Protein AF-A0A250XKF2-F1 (afdb_monomer_lite)

Radius of gyration: 32.9 Å; chains: 1; bounding box: 74×49×81 Å

Sequence (286 aa):
MIGKEEPLSEEKLCPVLGMYRAADYASAVDMADRLVRFAGPGHTSVLYTNPLNRDHIDRFGSVVKTVRVLINTPASQGAIGDFYNFHLDPSLTLGCGTWGSTSVSSNVGPMNLLNIKSVTERCENMQWFRVPPKIYFKGGCLETALMDLKGRKCALIVTDKPIFDLGYIDRVTRVLDTFNCHYQVFYQVQAEPTMACVREGVQEANRFRPDTIIATGGGSPMDAAKAIWLMHEQPETELQGLAMRFMDIRKRYWLRGDTICSAHRRDNWSKISSGRLRHDTQNCHR

Secondary structure (DSSP, 8-state):
--STT-GGGS---SS-PPP---SSHHHHHHHHHHHHHHH-TEEEEEE---TT-HHHHHHHHHHS-EEEEEESS-HHHHTTSSSS-SSSPP-SSB--TGGGT-S--SB--GGGG---------PPPPP-----S----STTHHHHHHHTTBTB-EEEEEEEHHHHHTT-HHHHHHHHHTTT-EEEEEEEE-SS--HHHHHHHHHHHHHH--SEEEEEESHHHHHHHHHHHHHHH-TT--HHHHT---S-GGG--------EEEE--TT-GGGT--------------

Foldseek 3Di:
DAAPVDPQLEDDPDPDHDDDDDPDLVRVLVVQQSSCLHHPAAFEDEDEDDPVPVVSQVVSVVRRRHLYYYYPDDTVVVQQAPPPHPPADHAPQADSDVSRVGPDSGRDDPVVVDDDDDDDDDDDDDDDDDWDPDDDDDPPCLLVVLVVCQVWAEEEEFAAPVCVVVCVVVVVVVSCVVRNHHYDYDHHFDPARDPVSLVVLLVVCLVRVGPAYEQEEALRSLVSRVSSVVCNVPVVDDVVVVPDDDPDPVPDDDDADDHAYDYDDDPHPSRTPPPGGDDDPDPPDD

InterPro domains:
  IPR001670 Alcohol dehydrogenase, iron-type/glycerol dehydrogenase GldA [PF00465] (132-236)
  IPR016161 Aldehyde/histidinol dehydrogenase [SSF53720] (8-137)
  IPR016162 Aldehyde dehydrogenase, N-terminal [G3DSA:3.40.605.10] (93-119)
  IPR016163 Aldehyde dehydrogenase, C-terminal [G3DSA:3.40.309.10] (2-79)
  IPR039697 Iron-type alcohol dehydrogenase-like [PTHR11496] (128-251)

Organism: NCBI:txid1157962

pLDDT: mean 82.01, std 19.2, range [25.41, 97.19]

Structure (mmCIF, N/CA/C/O backbone):
data_AF-A0A250XKF2-F1
#
_entry.id   AF-A0A250XKF2-F1
#
loop_
_atom_site.group_PDB
_atom_site.id
_atom_site.type_symbol
_atom_site.label_atom_id
_atom_site.label_alt_id
_atom_site.label_comp_id
_atom_site.label_asym_id
_atom_site.label_entity_id
_atom_site.label_seq_id
_atom_site.pdbx_PDB_ins_code
_atom_site.Cartn_x
_atom_site.Cartn_y
_atom_site.Cartn_z
_atom_site.occupancy
_atom_site.B_iso_or_equiv
_atom_site.auth_seq_id
_atom_site.auth_comp_id
_atom_site.auth_asym_id
_atom_site.auth_atom_id
_atom_site.pdbx_PDB_model_num
ATOM 1 N N . MET A 1 1 ? 29.792 -18.592 -27.798 1.00 71.94 1 MET A N 1
ATOM 2 C CA . MET A 1 1 ? 30.360 -18.297 -26.463 1.00 71.94 1 MET A CA 1
ATOM 3 C C . MET A 1 1 ? 30.063 -16.832 -26.139 1.00 71.94 1 MET A C 1
ATOM 5 O O . MET A 1 1 ? 29.773 -16.092 -27.068 1.00 71.94 1 MET A O 1
ATOM 9 N N . ILE A 1 2 ? 30.028 -16.426 -24.865 1.00 85.75 2 ILE A N 1
ATOM 10 C CA . ILE A 1 2 ? 29.852 -15.017 -24.444 1.00 85.75 2 ILE A CA 1
ATOM 11 C C . ILE A 1 2 ? 30.942 -14.728 -23.416 1.00 85.75 2 ILE A C 1
ATOM 13 O O . ILE A 1 2 ? 31.044 -15.479 -22.445 1.00 85.75 2 ILE A O 1
ATOM 17 N N . GLY A 1 3 ? 31.726 -13.672 -23.620 1.00 86.00 3 GLY A N 1
ATOM 18 C CA . GLY A 1 3 ? 32.813 -13.284 -22.725 1.00 86.00 3 GLY A CA 1
ATOM 19 C C . GLY A 1 3 ? 34.031 -12.759 -23.482 1.00 86.00 3 GLY A C 1
ATOM 20 O O . GLY A 1 3 ? 34.032 -12.699 -24.706 1.00 86.00 3 GLY A O 1
ATOM 21 N N . LYS A 1 4 ? 35.096 -12.437 -22.743 1.00 84.31 4 LYS A N 1
ATOM 22 C CA . LYS A 1 4 ? 36.324 -11.808 -23.275 1.00 84.31 4 LYS A CA 1
ATOM 23 C C . LYS A 1 4 ? 37.033 -12.610 -24.372 1.00 84.31 4 LYS A C 1
ATOM 25 O O . LYS A 1 4 ? 37.782 -12.049 -25.159 1.00 84.31 4 LYS A O 1
ATOM 30 N N . GLU A 1 5 ? 36.811 -13.920 -24.413 1.00 88.69 5 GLU A N 1
ATOM 31 C CA . GLU A 1 5 ? 37.370 -14.812 -25.437 1.00 88.69 5 GLU A CA 1
ATOM 32 C C . GLU A 1 5 ? 36.635 -14.709 -26.785 1.00 88.69 5 GLU A C 1
ATOM 34 O O . GLU A 1 5 ? 37.154 -15.156 -27.802 1.00 88.69 5 GLU A O 1
ATOM 39 N N . GLU A 1 6 ? 35.442 -14.107 -26.806 1.00 89.81 6 GLU A N 1
ATOM 40 C CA . GLU A 1 6 ? 34.626 -13.869 -27.996 1.00 89.81 6 GLU A CA 1
ATOM 41 C C . GLU A 1 6 ? 34.500 -12.351 -28.230 1.00 89.81 6 GLU A C 1
ATOM 43 O O . GLU A 1 6 ? 33.574 -11.725 -27.698 1.00 89.81 6 GLU A O 1
ATOM 48 N N . PRO A 1 7 ? 35.384 -11.730 -29.037 1.00 86.88 7 PRO A N 1
ATOM 49 C CA . PRO A 1 7 ? 35.375 -10.283 -29.277 1.00 86.88 7 PRO A CA 1
ATOM 50 C C . PRO A 1 7 ? 34.056 -9.765 -29.867 1.00 86.88 7 PRO A C 1
ATOM 52 O O . PRO A 1 7 ? 33.672 -8.614 -29.660 1.00 86.88 7 PRO A O 1
ATOM 55 N N . LEU A 1 8 ? 33.300 -10.618 -30.571 1.00 90.06 8 LEU A N 1
ATOM 56 C CA . LEU A 1 8 ? 31.981 -10.253 -31.089 1.00 90.06 8 LEU A CA 1
ATOM 57 C C . LEU A 1 8 ? 30.912 -10.122 -29.995 1.00 90.06 8 LEU A C 1
ATOM 59 O O . LEU A 1 8 ? 29.836 -9.602 -30.290 1.00 90.06 8 LEU A O 1
ATOM 63 N N . SER A 1 9 ? 31.203 -10.505 -28.750 1.00 90.31 9 SER A N 1
ATOM 64 C CA . SER A 1 9 ? 30.309 -10.317 -27.602 1.00 90.31 9 SER A CA 1
ATOM 65 C C . SER A 1 9 ? 30.491 -8.982 -26.869 1.00 90.31 9 SER A C 1
ATOM 67 O O . SER A 1 9 ? 29.633 -8.619 -26.068 1.00 90.31 9 SER A O 1
ATOM 69 N N . GLU A 1 10 ? 31.559 -8.233 -27.163 1.00 90.50 10 GLU A N 1
ATOM 70 C CA . GLU A 1 10 ? 31.818 -6.914 -26.571 1.00 90.50 10 GLU A CA 1
ATOM 71 C C . GLU A 1 10 ? 31.057 -5.783 -27.281 1.00 90.50 10 GLU A C 1
ATOM 73 O O . GLU A 1 10 ? 30.498 -5.951 -28.375 1.00 90.50 10 GLU A O 1
ATOM 78 N N . GLU A 1 11 ? 31.040 -4.609 -26.651 1.00 89.75 11 GLU A N 1
ATOM 79 C CA . GLU A 1 11 ? 30.542 -3.385 -27.269 1.00 89.75 11 GLU A CA 1
ATOM 80 C C . GLU A 1 11 ? 31.457 -2.963 -28.429 1.00 89.75 11 GLU A C 1
ATOM 82 O O . GLU A 1 11 ? 32.674 -2.855 -28.287 1.00 89.75 11 GLU A O 1
ATOM 87 N N . LYS A 1 12 ? 30.863 -2.742 -29.605 1.00 91.75 12 LYS A N 1
ATOM 88 C CA . LYS A 1 12 ? 31.576 -2.403 -30.840 1.00 91.75 12 LYS A CA 1
ATOM 89 C C . LYS A 1 12 ? 30.966 -1.143 -31.433 1.00 91.75 12 LYS A C 1
ATOM 91 O O . LYS A 1 12 ? 29.797 -1.140 -31.807 1.00 91.75 12 LYS A O 1
ATOM 96 N N . LEU A 1 13 ? 31.773 -0.096 -31.576 1.00 91.88 13 LEU A N 1
ATOM 97 C CA . LEU A 1 13 ? 31.364 1.185 -32.166 1.00 91.88 13 LEU A CA 1
ATOM 98 C C . LEU A 1 13 ? 31.644 1.232 -33.679 1.00 91.88 13 LEU A C 1
ATOM 100 O O . LEU A 1 13 ? 32.092 2.240 -34.220 1.00 91.88 13 LEU A O 1
ATOM 104 N N . CYS A 1 14 ? 31.427 0.111 -34.366 1.00 93.00 14 CYS A N 1
ATOM 105 C CA . CYS A 1 14 ? 31.640 -0.052 -35.802 1.00 93.00 14 CYS A CA 1
ATOM 106 C C . CYS A 1 14 ? 30.454 -0.820 -36.419 1.00 93.00 14 CYS A C 1
ATOM 108 O O . CYS A 1 14 ? 29.681 -1.434 -35.680 1.00 93.00 14 CYS A O 1
ATOM 110 N N . PRO A 1 15 ? 30.263 -0.808 -37.753 1.00 93.12 15 PRO A N 1
ATOM 111 C CA . PRO A 1 15 ? 29.105 -1.427 -38.407 1.00 93.12 15 PRO A CA 1
ATOM 112 C C . PRO A 1 15 ? 29.226 -2.964 -38.501 1.00 93.12 15 PRO A C 1
ATOM 114 O O . PRO A 1 15 ? 29.044 -3.551 -39.563 1.00 93.12 15 PRO A O 1
ATOM 117 N N . VAL A 1 16 ? 29.557 -3.625 -37.388 1.00 93.88 16 VAL A N 1
ATOM 118 C CA . VAL A 1 16 ? 29.698 -5.080 -37.260 1.00 93.88 16 VAL A CA 1
ATOM 119 C C . VAL A 1 16 ? 28.706 -5.589 -36.217 1.00 93.88 16 VAL A C 1
ATOM 121 O O . VAL A 1 16 ? 28.764 -5.207 -35.048 1.00 93.88 16 VAL A O 1
ATOM 124 N N . LEU A 1 17 ? 27.815 -6.492 -36.630 1.00 91.69 17 LEU A N 1
ATOM 125 C CA . LEU A 1 17 ? 26.795 -7.086 -35.768 1.00 91.69 17 LEU A CA 1
ATOM 126 C C . LEU A 1 17 ? 27.183 -8.513 -35.358 1.00 91.69 17 LEU A C 1
ATOM 128 O O . LEU A 1 17 ? 27.473 -9.351 -36.209 1.00 91.69 17 LEU A O 1
ATOM 132 N N . GLY A 1 18 ? 27.137 -8.805 -34.056 1.00 91.44 18 GLY A N 1
ATOM 133 C CA . GLY A 1 18 ? 27.219 -10.177 -33.553 1.00 91.44 18 GLY A CA 1
ATOM 134 C C . GLY A 1 18 ? 25.864 -10.872 -33.691 1.00 91.44 18 GLY A C 1
ATOM 135 O O . GLY A 1 18 ? 24.884 -10.421 -33.102 1.00 91.44 18 GLY A O 1
ATOM 136 N N . MET A 1 19 ? 25.796 -11.958 -34.463 1.00 93.44 19 MET A N 1
ATOM 137 C CA . MET A 1 19 ? 24.574 -12.747 -34.631 1.00 93.44 19 MET A CA 1
ATOM 138 C C . MET A 1 19 ? 24.659 -14.035 -33.815 1.00 93.44 19 MET A C 1
ATOM 140 O O . MET A 1 19 ? 25.528 -14.873 -34.050 1.00 93.44 19 MET A O 1
ATOM 144 N N . TYR A 1 20 ? 23.723 -14.211 -32.885 1.00 93.56 20 TYR A N 1
ATOM 145 C CA . TYR A 1 20 ? 23.625 -15.404 -32.052 1.00 93.56 20 TYR A CA 1
ATOM 146 C C . TYR A 1 20 ? 22.383 -16.217 -32.407 1.00 93.56 20 TYR A C 1
ATOM 148 O O . TYR A 1 20 ? 21.331 -15.665 -32.727 1.00 93.56 20 TYR A O 1
ATOM 156 N N . ARG A 1 21 ? 22.498 -17.544 -32.322 1.00 94.69 21 ARG A N 1
ATOM 157 C CA . ARG A 1 21 ? 21.390 -18.473 -32.549 1.00 94.69 21 ARG A CA 1
ATOM 158 C C . ARG A 1 21 ? 20.937 -19.078 -31.224 1.00 94.69 21 ARG A C 1
ATOM 160 O O . ARG A 1 21 ? 21.754 -19.627 -30.489 1.00 94.69 21 ARG A O 1
ATOM 167 N N . ALA A 1 22 ? 19.634 -19.032 -30.972 1.00 95.50 22 ALA A N 1
ATOM 168 C CA . ALA A 1 22 ? 18.971 -19.705 -29.860 1.00 95.50 22 ALA A CA 1
ATOM 169 C C . ALA A 1 22 ? 17.930 -20.703 -30.394 1.00 95.50 22 ALA A C 1
ATOM 171 O O . ALA A 1 22 ? 17.473 -20.572 -31.530 1.00 95.50 22 ALA A O 1
ATOM 172 N N . ALA A 1 23 ? 17.590 -21.717 -29.595 1.00 95.88 23 ALA A N 1
ATOM 173 C CA . ALA A 1 23 ? 16.607 -22.734 -29.975 1.00 95.88 23 ALA A CA 1
ATOM 174 C C . ALA A 1 23 ? 15.163 -22.213 -29.886 1.00 95.88 23 ALA A C 1
ATOM 176 O O . ALA A 1 23 ? 14.332 -22.546 -30.727 1.00 95.88 23 ALA A O 1
ATOM 177 N N . ASP A 1 24 ? 14.887 -21.381 -28.884 1.00 96.62 24 ASP A N 1
ATOM 178 C CA . ASP A 1 24 ? 13.573 -20.821 -28.596 1.00 96.62 24 ASP A CA 1
ATOM 179 C C . ASP A 1 24 ? 13.680 -19.401 -28.017 1.00 96.62 24 ASP A C 1
ATOM 181 O O . ASP A 1 24 ? 14.771 -18.865 -27.791 1.00 96.62 24 ASP A O 1
ATOM 185 N N . TYR A 1 25 ? 12.518 -18.786 -27.784 1.00 95.62 25 TYR A N 1
ATOM 186 C CA . TYR A 1 25 ? 12.420 -17.442 -27.223 1.00 95.62 25 TYR A CA 1
ATOM 187 C C . TYR A 1 25 ? 13.049 -17.344 -25.830 1.00 95.62 25 TYR A C 1
ATOM 189 O O . TYR A 1 25 ? 13.825 -16.430 -25.574 1.00 95.62 25 TYR A O 1
ATOM 197 N N . ALA A 1 26 ? 12.759 -18.296 -24.940 1.00 95.69 26 ALA A N 1
ATOM 198 C CA . ALA A 1 26 ? 13.274 -18.293 -23.573 1.00 95.69 26 ALA A CA 1
ATOM 199 C C . ALA A 1 26 ? 14.810 -18.268 -23.546 1.00 95.69 26 ALA A C 1
ATOM 201 O O . ALA A 1 26 ? 15.408 -17.403 -22.908 1.00 95.69 26 ALA A O 1
ATOM 202 N N . SER A 1 27 ? 15.434 -19.147 -24.326 1.00 95.75 27 SER A N 1
ATOM 203 C CA . SER A 1 27 ? 16.884 -19.237 -24.477 1.00 95.75 27 SER A CA 1
ATOM 204 C C . SER A 1 27 ? 17.477 -17.975 -25.104 1.00 95.75 27 SER A C 1
ATOM 206 O O . SER A 1 27 ? 18.589 -17.581 -24.755 1.00 95.75 27 SER A O 1
ATOM 208 N N . ALA A 1 28 ? 16.756 -17.325 -26.027 1.00 96.19 28 ALA A N 1
ATOM 209 C CA . ALA A 1 28 ? 17.181 -16.061 -26.625 1.00 96.19 28 ALA A CA 1
ATOM 210 C C . ALA A 1 28 ? 17.195 -14.919 -25.596 1.00 96.19 28 ALA A C 1
ATOM 212 O O . ALA A 1 28 ? 18.151 -14.145 -25.563 1.00 96.19 28 ALA A O 1
ATOM 213 N N . VAL A 1 29 ? 16.175 -14.839 -24.734 1.00 96.38 29 VAL A N 1
ATOM 214 C CA . VAL A 1 29 ? 16.099 -13.843 -23.651 1.00 96.38 29 VAL A CA 1
ATOM 215 C C . VAL A 1 29 ? 17.227 -14.052 -22.641 1.00 96.38 29 VAL A C 1
ATOM 217 O O . VAL A 1 29 ? 17.924 -13.097 -22.303 1.00 96.38 29 VAL A O 1
ATOM 220 N N . ASP A 1 30 ? 17.467 -15.294 -22.218 1.00 95.62 30 ASP A N 1
ATOM 221 C CA . ASP A 1 30 ? 18.552 -15.616 -21.282 1.00 95.62 30 ASP A CA 1
ATOM 222 C C . ASP A 1 30 ? 19.928 -15.289 -21.883 1.00 95.62 30 ASP A C 1
ATOM 224 O O . ASP A 1 30 ? 20.833 -14.801 -21.203 1.00 95.62 30 ASP A O 1
ATOM 228 N N . MET A 1 31 ? 20.094 -15.518 -23.188 1.00 94.69 31 MET A N 1
ATOM 229 C CA . MET A 1 31 ? 21.307 -15.149 -23.909 1.00 94.69 31 MET A CA 1
ATOM 230 C C . MET A 1 31 ? 21.486 -13.628 -23.994 1.00 94.69 31 MET A C 1
ATOM 232 O O . MET A 1 31 ? 22.597 -13.137 -23.788 1.00 94.69 31 MET A O 1
ATOM 236 N N . ALA A 1 32 ? 20.406 -12.883 -24.246 1.00 95.06 32 ALA A N 1
ATOM 237 C CA . ALA A 1 32 ? 20.416 -11.424 -24.270 1.00 95.06 32 ALA A CA 1
ATOM 238 C C . ALA A 1 32 ? 20.771 -10.833 -22.895 1.00 95.06 32 ALA A C 1
ATOM 240 O O . ALA A 1 32 ? 21.624 -9.950 -22.821 1.00 95.06 32 ALA A O 1
ATOM 241 N N . ASP A 1 33 ? 20.201 -11.354 -21.802 1.00 95.00 33 ASP A N 1
ATOM 242 C CA . ASP A 1 33 ? 20.548 -10.926 -20.439 1.00 95.00 33 ASP A CA 1
ATOM 243 C C . ASP A 1 33 ? 22.030 -11.185 -20.123 1.00 95.00 33 ASP A C 1
ATOM 245 O O . ASP A 1 33 ? 22.717 -10.319 -19.578 1.00 95.00 33 ASP A O 1
ATOM 249 N N . ARG A 1 34 ? 22.574 -12.338 -20.534 1.00 93.69 34 ARG A N 1
ATOM 250 C CA . ARG A 1 34 ? 24.006 -12.645 -20.372 1.00 93.69 34 ARG A CA 1
ATOM 251 C C . ARG A 1 34 ? 24.910 -11.678 -21.139 1.00 93.69 34 ARG A C 1
ATOM 253 O O . ARG A 1 34 ? 25.926 -11.262 -20.587 1.00 93.69 34 ARG A O 1
ATOM 260 N N . LEU A 1 35 ? 24.555 -11.325 -22.377 1.00 93.50 35 LEU A N 1
ATOM 261 C CA . LEU A 1 35 ? 25.297 -10.349 -23.188 1.00 93.50 35 LEU A CA 1
ATOM 262 C C . LEU A 1 35 ? 25.266 -8.954 -22.553 1.00 93.50 35 LEU A C 1
ATOM 264 O O . LEU A 1 35 ? 26.310 -8.332 -22.365 1.00 93.50 35 LEU A O 1
ATOM 268 N N . VAL A 1 36 ? 24.077 -8.493 -22.157 1.00 93.38 36 VAL A N 1
ATOM 269 C CA . VAL A 1 36 ? 23.885 -7.189 -21.508 1.00 93.38 36 VAL A CA 1
ATOM 270 C C . VAL A 1 36 ? 24.705 -7.097 -20.228 1.00 93.38 36 VAL A C 1
ATOM 272 O O . VAL A 1 36 ? 25.417 -6.121 -20.027 1.00 93.38 36 VAL A O 1
ATOM 275 N N . ARG A 1 37 ? 24.673 -8.122 -19.374 1.00 91.25 37 ARG A N 1
ATOM 276 C CA . ARG A 1 37 ? 25.436 -8.123 -18.116 1.00 91.25 37 ARG A CA 1
ATOM 277 C C . ARG A 1 37 ? 26.943 -8.117 -18.304 1.00 91.25 37 ARG A C 1
ATOM 279 O O . ARG A 1 37 ? 27.645 -7.698 -17.390 1.00 91.25 37 ARG A O 1
ATOM 286 N N . PHE A 1 38 ? 27.427 -8.618 -19.435 1.00 91.25 38 PHE A N 1
ATOM 287 C CA . PHE A 1 38 ? 28.852 -8.684 -19.708 1.00 91.25 38 PHE A CA 1
ATOM 288 C C . PHE A 1 38 ? 29.433 -7.310 -20.066 1.00 91.25 38 PHE A C 1
ATOM 290 O O . PHE A 1 38 ? 30.452 -6.937 -19.491 1.00 91.25 38 PHE A O 1
ATOM 297 N N . ALA A 1 39 ? 28.789 -6.560 -20.968 1.00 86.88 39 ALA A N 1
ATOM 298 C CA . ALA A 1 39 ? 29.380 -5.337 -21.529 1.00 86.88 39 ALA A CA 1
ATOM 299 C C . ALA A 1 39 ? 28.482 -4.087 -21.500 1.00 86.88 39 ALA A C 1
ATOM 301 O O . ALA A 1 39 ? 28.996 -2.988 -21.658 1.00 86.88 39 ALA A O 1
ATOM 302 N N . GLY A 1 40 ? 27.170 -4.207 -21.275 1.00 87.00 40 GLY A N 1
ATOM 303 C CA . GLY A 1 40 ? 26.246 -3.065 -21.343 1.00 87.00 40 GLY A CA 1
ATOM 304 C C . GLY A 1 40 ? 25.126 -3.075 -20.300 1.00 87.00 40 GLY A C 1
ATOM 305 O O . GLY A 1 40 ? 23.970 -2.836 -20.674 1.00 87.00 40 GLY A O 1
ATOM 306 N N . PRO A 1 41 ? 25.401 -3.365 -19.012 1.00 92.31 41 PRO A N 1
ATOM 307 C CA . PRO A 1 41 ? 24.352 -3.477 -18.011 1.00 92.31 41 PRO A CA 1
ATOM 308 C C . PRO A 1 41 ? 23.623 -2.142 -17.854 1.00 92.31 41 PRO A C 1
ATOM 310 O O . PRO A 1 41 ? 24.228 -1.075 -17.770 1.00 92.31 41 PRO A O 1
ATOM 313 N N . GLY A 1 42 ? 22.294 -2.197 -17.823 1.00 91.75 42 GLY A N 1
ATOM 314 C CA . GLY A 1 42 ? 21.463 -1.026 -17.588 1.00 91.75 42 GLY A CA 1
ATOM 315 C C . GLY A 1 42 ? 21.252 -0.100 -18.789 1.00 91.75 42 GLY A C 1
ATOM 316 O O . GLY A 1 42 ? 20.354 0.728 -18.724 1.00 91.75 42 GLY A O 1
ATOM 317 N N . HIS A 1 43 ? 21.964 -0.241 -19.911 1.00 92.69 43 HIS A N 1
ATOM 318 C CA . HIS A 1 43 ? 21.861 0.734 -21.005 1.00 92.69 43 HIS A CA 1
ATOM 319 C C . HIS A 1 43 ? 20.533 0.649 -21.778 1.00 92.69 43 HIS A C 1
ATOM 321 O O . HIS A 1 43 ? 19.603 1.418 -21.520 1.00 92.69 43 HIS A O 1
ATOM 327 N N . THR A 1 44 ? 20.428 -0.208 -22.795 1.00 94.50 44 THR A N 1
ATOM 328 C CA . THR A 1 44 ? 19.229 -0.331 -23.642 1.00 94.50 44 THR A CA 1
ATOM 329 C C . THR A 1 44 ? 19.191 -1.695 -24.309 1.00 94.50 44 THR A C 1
ATOM 331 O O . THR A 1 44 ? 20.220 -2.195 -24.753 1.00 94.50 44 THR A O 1
ATOM 334 N N . SER A 1 45 ? 18.005 -2.282 -24.400 1.00 95.62 45 SER A N 1
ATOM 335 C CA . SER A 1 45 ? 17.750 -3.494 -25.169 1.00 95.62 45 SER A CA 1
ATOM 336 C C . SER A 1 45 ? 16.549 -3.293 -26.090 1.00 95.62 45 SER A C 1
ATOM 338 O O . SER A 1 45 ? 15.714 -2.411 -25.875 1.00 95.62 45 SER A O 1
ATOM 340 N N . VAL A 1 46 ? 16.486 -4.092 -27.153 1.00 96.31 46 VAL A N 1
ATOM 341 C CA . VAL A 1 46 ? 15.422 -4.015 -28.155 1.00 96.31 46 VAL A CA 1
ATOM 342 C C . VAL A 1 46 ? 14.839 -5.397 -28.384 1.00 96.31 46 VAL A C 1
ATOM 344 O O . VAL A 1 46 ? 15.584 -6.363 -28.546 1.00 96.31 46 VAL A O 1
ATOM 347 N N . LEU A 1 47 ? 13.514 -5.470 -28.449 1.00 97.12 47 LEU A N 1
ATOM 348 C CA . LEU A 1 47 ? 12.781 -6.664 -28.840 1.00 97.12 47 LEU A CA 1
ATOM 349 C C . LEU A 1 47 ? 11.931 -6.366 -30.076 1.00 97.12 47 LEU A C 1
ATOM 351 O O . LEU A 1 47 ? 11.086 -5.471 -30.066 1.00 97.12 47 LEU A O 1
ATOM 355 N N . TYR A 1 48 ? 12.119 -7.162 -31.126 1.00 96.94 48 TYR A N 1
ATOM 356 C CA . TYR A 1 48 ? 11.210 -7.193 -32.267 1.00 96.94 48 TYR A CA 1
ATOM 357 C C . TYR A 1 48 ? 10.244 -8.367 -32.104 1.00 96.94 48 TYR A C 1
ATOM 359 O O . TYR A 1 48 ? 10.658 -9.524 -32.072 1.00 96.94 48 TYR A O 1
ATOM 367 N N . THR A 1 49 ? 8.958 -8.073 -31.948 1.00 96.44 49 THR A N 1
ATOM 368 C CA . THR A 1 49 ? 7.898 -9.069 -31.733 1.00 96.44 49 THR A CA 1
ATOM 369 C C . THR A 1 49 ? 6.546 -8.495 -32.144 1.00 96.44 49 THR A C 1
ATOM 371 O O . THR A 1 49 ? 6.379 -7.280 -32.228 1.00 96.44 49 THR A O 1
ATOM 374 N N . ASN A 1 50 ? 5.542 -9.341 -32.372 1.00 96.19 50 ASN A N 1
ATOM 375 C CA . ASN A 1 50 ? 4.178 -8.851 -32.556 1.00 96.19 50 ASN A CA 1
ATOM 376 C C . ASN A 1 50 ? 3.723 -8.101 -31.279 1.00 96.19 50 ASN A C 1
ATOM 378 O O . ASN A 1 50 ? 3.794 -8.690 -30.199 1.00 96.19 50 ASN A O 1
ATOM 382 N N . PRO A 1 51 ? 3.231 -6.847 -31.368 1.00 92.12 51 PRO A N 1
ATOM 383 C CA . PRO A 1 51 ? 2.765 -6.081 -30.206 1.00 92.12 51 PRO A CA 1
ATOM 384 C C . PRO A 1 51 ? 1.664 -6.755 -29.373 1.00 92.12 51 PRO A C 1
ATOM 386 O O . PRO A 1 51 ? 1.483 -6.410 -28.206 1.00 92.12 51 PRO A O 1
ATOM 389 N N . LEU A 1 52 ? 0.925 -7.708 -29.954 1.00 94.31 52 LEU A N 1
ATOM 390 C CA . LEU A 1 52 ? -0.093 -8.490 -29.246 1.00 94.31 52 LEU A CA 1
ATOM 391 C C . LEU A 1 52 ? 0.508 -9.531 -28.284 1.00 94.31 52 LEU A C 1
ATOM 393 O O . LEU A 1 52 ? -0.176 -9.959 -27.358 1.00 94.31 52 LEU A O 1
ATOM 397 N N . ASN A 1 53 ? 1.784 -9.901 -28.443 1.00 94.75 53 ASN A N 1
ATOM 398 C CA . ASN A 1 53 ? 2.470 -10.877 -27.591 1.00 94.75 53 ASN A CA 1
ATOM 399 C C . ASN A 1 53 ? 2.958 -10.232 -26.283 1.00 94.75 53 ASN A C 1
ATOM 401 O O . ASN A 1 53 ? 4.165 -10.093 -26.057 1.00 94.75 53 ASN A O 1
ATOM 405 N N . ARG A 1 54 ? 2.020 -9.830 -25.419 1.00 94.94 54 ARG A N 1
ATOM 406 C CA . ARG A 1 54 ? 2.316 -9.170 -24.136 1.00 94.94 54 ARG A CA 1
ATOM 407 C C . ARG A 1 54 ? 3.200 -10.020 -23.229 1.00 94.94 54 ARG A C 1
ATOM 409 O O . ARG A 1 54 ? 4.204 -9.510 -22.750 1.00 94.94 54 ARG A O 1
ATOM 416 N N . ASP A 1 55 ? 2.939 -11.322 -23.145 1.00 96.00 55 ASP A N 1
ATOM 417 C CA . ASP A 1 55 ? 3.736 -12.252 -22.333 1.00 96.00 55 ASP A CA 1
ATOM 418 C C . ASP A 1 55 ? 5.227 -12.235 -22.700 1.00 96.00 55 ASP A C 1
ATOM 420 O O . ASP A 1 55 ? 6.102 -12.316 -21.837 1.00 96.00 55 ASP A O 1
ATOM 424 N N . HIS A 1 56 ? 5.542 -12.099 -23.993 1.00 95.50 56 HIS A N 1
ATOM 425 C CA . HIS A 1 56 ? 6.926 -12.005 -24.446 1.00 95.50 56 HIS A CA 1
ATOM 426 C C . HIS A 1 56 ? 7.546 -10.673 -24.020 1.00 95.50 56 HIS A C 1
ATOM 428 O O . HIS A 1 56 ? 8.656 -10.669 -23.488 1.00 95.50 56 HIS A O 1
ATOM 434 N N . ILE A 1 57 ? 6.832 -9.563 -24.217 1.00 96.56 57 ILE A N 1
ATOM 435 C CA . ILE A 1 57 ? 7.290 -8.218 -23.846 1.00 96.56 57 ILE A CA 1
ATOM 436 C C . ILE A 1 57 ? 7.545 -8.134 -22.334 1.00 96.56 57 ILE A C 1
ATOM 438 O O . ILE A 1 57 ? 8.621 -7.702 -21.922 1.00 96.56 57 ILE A O 1
ATOM 442 N N . ASP A 1 58 ? 6.610 -8.623 -21.520 1.00 96.56 58 ASP A N 1
ATOM 443 C CA . ASP A 1 58 ? 6.696 -8.591 -20.057 1.00 96.56 58 ASP A CA 1
ATOM 444 C C . ASP A 1 58 ? 7.834 -9.485 -19.545 1.00 96.56 58 ASP A C 1
ATOM 446 O O . ASP A 1 58 ? 8.611 -9.096 -18.665 1.00 96.56 58 ASP A O 1
ATOM 450 N N . ARG A 1 59 ? 8.010 -10.670 -20.146 1.00 96.12 59 ARG A N 1
ATOM 451 C CA . ARG A 1 59 ? 9.153 -11.541 -19.843 1.00 96.12 59 ARG A CA 1
ATOM 452 C C . ARG A 1 59 ? 10.482 -10.884 -20.209 1.00 96.12 59 ARG A C 1
ATOM 454 O O . ARG A 1 59 ? 11.426 -10.953 -19.431 1.00 96.12 59 ARG A O 1
ATOM 461 N N . PHE A 1 60 ? 10.578 -10.249 -21.373 1.00 97.19 60 PHE A N 1
ATOM 462 C CA . PHE A 1 60 ? 11.809 -9.578 -21.789 1.00 97.19 60 PHE A CA 1
ATOM 463 C C . PHE A 1 60 ? 12.155 -8.421 -20.849 1.00 97.19 60 PHE A C 1
ATOM 465 O O . PHE A 1 60 ? 13.290 -8.330 -20.387 1.00 97.19 60 PHE A O 1
ATOM 472 N N . GLY A 1 61 ? 11.165 -7.588 -20.513 1.00 95.50 61 GLY A N 1
ATOM 473 C CA . GLY A 1 61 ? 11.345 -6.440 -19.625 1.00 95.50 61 GLY A CA 1
ATOM 474 C C . GLY A 1 61 ? 11.668 -6.806 -18.175 1.00 95.50 61 GLY A C 1
ATOM 475 O O . GLY A 1 61 ? 12.369 -6.055 -17.505 1.00 95.50 61 GLY A O 1
ATOM 476 N N . SER A 1 62 ? 11.203 -7.960 -17.690 1.00 95.69 62 SER A N 1
ATOM 477 C CA . SER A 1 62 ? 11.514 -8.436 -16.333 1.00 95.69 62 SER A CA 1
ATOM 478 C C . SER A 1 62 ? 12.869 -9.141 -16.224 1.00 95.69 62 SER A C 1
ATOM 480 O O . SER A 1 62 ? 13.508 -9.067 -15.174 1.00 95.69 62 SER A O 1
ATOM 482 N N . VAL A 1 63 ? 13.316 -9.824 -17.284 1.00 95.38 63 VAL A N 1
ATOM 483 C CA . VAL A 1 63 ? 14.554 -10.620 -17.263 1.00 95.38 63 VAL A CA 1
ATOM 484 C C . VAL A 1 63 ? 15.780 -9.794 -17.650 1.00 95.38 63 VAL A C 1
ATOM 486 O O . VAL A 1 63 ? 16.800 -9.865 -16.962 1.00 95.38 63 VAL A O 1
ATOM 489 N N . VAL A 1 64 ? 15.706 -9.020 -18.738 1.00 95.50 64 VAL A N 1
ATOM 490 C CA . VAL A 1 64 ? 16.868 -8.306 -19.281 1.00 95.50 64 VAL A CA 1
ATOM 491 C C . VAL A 1 64 ? 17.132 -7.038 -18.473 1.00 95.50 64 VAL A C 1
ATOM 493 O O . VAL A 1 64 ? 16.327 -6.109 -18.457 1.00 95.50 64 VAL A O 1
ATOM 496 N N . LYS A 1 65 ? 18.300 -6.969 -17.824 1.00 94.06 65 LYS A N 1
ATOM 497 C CA . LYS A 1 65 ? 18.683 -5.846 -16.948 1.00 94.06 65 LYS A CA 1
ATOM 498 C C . LYS A 1 65 ? 19.118 -4.595 -17.711 1.00 94.06 65 LYS A C 1
ATOM 500 O O . LYS A 1 65 ? 20.276 -4.182 -17.650 1.00 94.06 65 LYS A O 1
ATOM 505 N N . THR A 1 66 ? 18.183 -3.967 -18.409 1.00 94.94 66 THR A N 1
ATOM 506 C CA . THR A 1 66 ? 18.358 -2.665 -19.062 1.00 94.94 66 THR A CA 1
ATOM 507 C C . THR A 1 66 ? 17.313 -1.677 -18.583 1.00 94.94 66 THR A C 1
ATOM 509 O O . THR A 1 66 ? 16.171 -2.050 -18.345 1.00 94.94 66 THR A O 1
ATOM 512 N N . VAL A 1 67 ? 17.685 -0.405 -18.493 1.00 93.81 67 VAL A N 1
ATOM 513 C CA . VAL A 1 67 ? 16.778 0.671 -18.082 1.00 93.81 67 VAL A CA 1
ATOM 514 C C . VAL A 1 67 ? 15.766 1.018 -19.175 1.00 93.81 67 VAL A C 1
ATOM 516 O O . VAL A 1 67 ? 14.644 1.418 -18.882 1.00 93.81 67 VAL A O 1
ATOM 519 N N . ARG A 1 68 ? 16.151 0.847 -20.443 1.00 94.00 68 ARG A N 1
ATOM 520 C CA . ARG A 1 68 ? 15.290 1.082 -21.604 1.00 94.00 68 ARG A CA 1
ATOM 521 C C . ARG A 1 68 ? 15.093 -0.214 -22.371 1.00 94.00 68 ARG A C 1
ATOM 523 O O . ARG A 1 68 ? 16.063 -0.803 -22.844 1.00 94.00 68 ARG A O 1
ATOM 530 N N . VAL A 1 69 ? 13.837 -0.614 -22.515 1.00 95.12 69 VAL A N 1
ATOM 531 C CA . VAL A 1 69 ? 13.411 -1.744 -23.340 1.00 95.12 69 VAL A CA 1
ATOM 532 C C . VAL A 1 69 ? 12.560 -1.181 -24.465 1.00 95.12 69 VAL A C 1
ATOM 534 O O . VAL A 1 69 ? 11.492 -0.624 -24.219 1.00 95.12 69 VAL A O 1
ATOM 537 N N . LEU A 1 70 ? 13.046 -1.289 -25.696 1.00 95.75 70 LEU A N 1
ATOM 538 C CA . LEU A 1 70 ? 12.373 -0.730 -26.862 1.00 95.75 70 LEU A CA 1
ATOM 539 C C . LEU A 1 70 ? 11.727 -1.845 -27.682 1.00 95.75 70 LEU A C 1
ATOM 541 O O . LEU A 1 70 ? 12.369 -2.850 -27.988 1.00 95.75 70 LEU A O 1
ATOM 545 N N . ILE A 1 71 ? 10.461 -1.671 -28.055 1.00 96.38 71 ILE A N 1
ATOM 546 C CA . ILE A 1 71 ? 9.703 -2.681 -28.799 1.00 96.38 71 ILE A CA 1
ATOM 547 C C . ILE A 1 71 ? 9.506 -2.212 -30.235 1.00 96.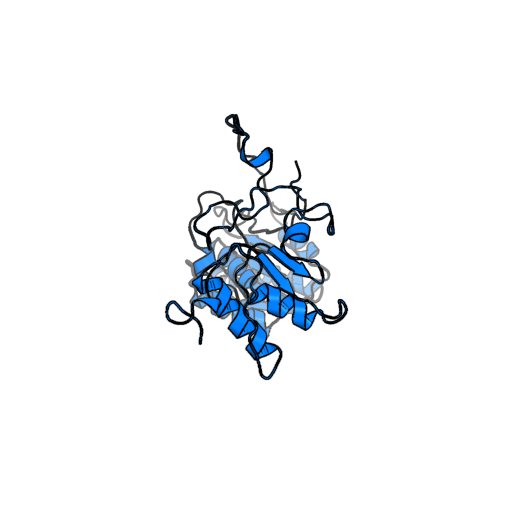38 71 ILE A C 1
ATOM 549 O O . ILE A 1 71 ? 8.912 -1.163 -30.461 1.00 96.38 71 ILE A O 1
ATOM 553 N N . ASN A 1 72 ? 9.967 -3.007 -31.202 1.00 95.94 72 ASN A N 1
ATOM 554 C CA . ASN A 1 72 ? 9.829 -2.741 -32.639 1.00 95.94 72 ASN A CA 1
ATOM 555 C C . ASN A 1 72 ? 10.386 -1.387 -33.116 1.00 95.94 72 ASN A C 1
ATOM 557 O O . ASN A 1 72 ? 9.873 -0.805 -34.070 1.00 95.94 72 ASN A O 1
ATOM 561 N N . THR A 1 73 ? 11.452 -0.892 -32.488 1.00 95.25 73 THR A N 1
ATOM 562 C CA . THR A 1 73 ? 12.132 0.342 -32.907 1.00 95.25 73 THR A CA 1
ATOM 563 C C . THR A 1 73 ? 13.640 0.132 -32.964 1.00 95.25 73 THR A C 1
ATOM 565 O O . THR A 1 73 ? 14.176 -0.585 -32.113 1.00 95.25 73 THR A O 1
ATOM 568 N N . PRO A 1 74 ? 14.363 0.787 -33.885 1.00 94.50 74 PRO A N 1
ATOM 569 C CA . PRO A 1 74 ? 15.818 0.701 -33.916 1.00 94.50 74 PRO A CA 1
ATOM 570 C C . PRO A 1 74 ? 16.427 1.287 -32.635 1.00 94.50 74 PRO A C 1
ATOM 572 O O . PRO A 1 74 ? 15.982 2.326 -32.149 1.00 94.50 74 PRO A O 1
ATOM 575 N N . ALA A 1 75 ? 17.451 0.623 -32.087 1.00 91.44 75 ALA A N 1
ATOM 576 C CA . ALA A 1 75 ? 18.033 0.975 -30.789 1.00 91.44 75 ALA A CA 1
ATOM 577 C C . ALA A 1 75 ? 18.570 2.414 -30.759 1.00 91.44 75 ALA A C 1
ATOM 579 O O . ALA A 1 75 ? 18.244 3.177 -29.855 1.00 91.44 75 ALA A O 1
ATOM 580 N N . SER A 1 76 ? 19.358 2.790 -31.771 1.00 88.06 76 SER A N 1
ATOM 581 C CA . SER A 1 76 ? 20.079 4.065 -31.811 1.00 88.06 76 SER A CA 1
ATOM 582 C C . SER A 1 76 ? 19.150 5.278 -31.845 1.00 88.06 76 SER A C 1
ATOM 584 O O . SER A 1 76 ? 19.413 6.249 -31.151 1.00 88.06 76 SER A O 1
ATOM 586 N N . GLN A 1 77 ? 18.062 5.236 -32.621 1.00 91.75 77 GLN A N 1
ATOM 587 C CA . GLN A 1 77 ? 17.105 6.345 -32.719 1.00 91.75 77 GLN A CA 1
ATOM 588 C C . GLN A 1 77 ? 15.982 6.239 -31.684 1.00 91.75 77 GLN A C 1
ATOM 590 O O . GLN A 1 77 ? 15.518 7.252 -31.171 1.00 91.75 77 GLN A O 1
ATOM 595 N N . GLY A 1 78 ? 15.536 5.022 -31.358 1.00 91.12 78 GLY A N 1
ATOM 596 C CA . GLY A 1 78 ? 14.472 4.804 -30.381 1.00 91.12 78 GLY A CA 1
ATOM 597 C C . GLY A 1 78 ? 14.888 5.173 -28.955 1.00 91.12 78 GLY A C 1
ATOM 598 O O . GLY A 1 78 ? 14.059 5.676 -28.200 1.00 91.12 78 GLY A O 1
ATOM 599 N N . ALA A 1 79 ? 16.164 4.977 -28.596 1.00 91.69 79 ALA A N 1
ATOM 600 C CA . ALA A 1 79 ? 16.679 5.290 -27.261 1.00 91.69 79 ALA A CA 1
ATOM 601 C C . ALA A 1 79 ? 16.827 6.793 -26.997 1.00 91.69 79 ALA A C 1
ATOM 603 O O . ALA A 1 79 ? 16.740 7.207 -25.842 1.00 91.69 79 ALA A O 1
ATOM 604 N N . ILE A 1 80 ? 17.025 7.593 -28.053 1.00 92.19 80 ILE A N 1
ATOM 605 C CA . ILE A 1 80 ? 17.107 9.055 -27.948 1.00 92.19 80 ILE A CA 1
ATOM 606 C C . ILE A 1 80 ? 15.795 9.609 -27.393 1.00 92.19 80 ILE A C 1
ATOM 608 O O . ILE A 1 80 ? 15.846 10.520 -26.581 1.00 92.19 80 ILE A O 1
ATOM 612 N N . GLY A 1 81 ? 14.656 9.012 -27.761 1.00 87.88 81 GLY A N 1
ATOM 613 C CA . GLY A 1 81 ? 13.321 9.506 -27.420 1.00 87.88 81 GLY A CA 1
ATOM 614 C C . GLY A 1 81 ? 12.755 10.441 -28.490 1.00 87.88 81 GLY A C 1
ATOM 615 O O . GLY A 1 81 ? 13.474 10.882 -29.384 1.00 87.88 81 GLY A O 1
ATOM 616 N N . ASP A 1 82 ? 11.445 10.671 -28.437 1.00 88.69 82 ASP A N 1
ATOM 617 C CA . ASP A 1 82 ? 10.642 11.581 -29.281 1.00 88.69 82 ASP A CA 1
ATOM 618 C C . ASP A 1 82 ? 10.606 11.308 -30.807 1.00 88.69 82 ASP A C 1
ATOM 620 O O . ASP A 1 82 ? 9.787 11.869 -31.527 1.00 88.69 82 ASP A O 1
ATOM 624 N N . PHE A 1 83 ? 11.430 10.390 -31.331 1.00 87.06 83 PHE A N 1
ATOM 625 C CA . PHE A 1 83 ? 11.403 9.995 -32.753 1.00 87.06 83 PHE A CA 1
ATOM 626 C C . PHE A 1 83 ? 10.432 8.851 -33.063 1.00 87.06 83 PHE A C 1
ATOM 628 O O . PHE A 1 83 ? 9.681 8.903 -34.033 1.00 87.06 83 PHE A O 1
ATOM 635 N N . TYR A 1 84 ? 10.489 7.784 -32.264 1.00 89.62 84 TYR A N 1
ATOM 636 C CA . TYR A 1 84 ? 9.677 6.569 -32.447 1.00 89.62 84 TYR A CA 1
ATOM 637 C C . TYR A 1 84 ? 8.749 6.294 -31.258 1.00 89.62 84 TYR A C 1
ATOM 639 O O . TYR A 1 84 ? 7.912 5.397 -31.315 1.00 89.62 84 TYR A O 1
ATOM 647 N N . ASN A 1 85 ? 8.922 7.030 -30.160 1.00 87.81 85 ASN A N 1
ATOM 648 C CA . ASN A 1 85 ? 8.116 6.923 -28.955 1.00 87.81 85 ASN A CA 1
ATOM 649 C C . ASN A 1 85 ? 8.048 8.290 -28.265 1.00 87.81 85 ASN A C 1
ATOM 651 O O . ASN A 1 85 ? 9.021 9.031 -28.290 1.00 87.81 85 ASN A O 1
ATOM 655 N N . PHE A 1 86 ? 6.919 8.582 -27.622 1.00 88.88 86 PHE A N 1
ATOM 656 C CA . PHE A 1 86 ? 6.675 9.848 -26.912 1.00 88.88 86 PHE A CA 1
ATOM 657 C C . PHE A 1 86 ? 6.782 9.704 -25.386 1.00 88.88 86 PHE A C 1
ATOM 659 O O . PHE A 1 86 ? 6.333 10.567 -24.641 1.00 88.88 86 PHE A O 1
ATOM 666 N N . HIS A 1 87 ? 7.295 8.565 -24.911 1.00 88.44 87 HIS A N 1
ATOM 667 C CA . HIS A 1 87 ? 7.405 8.276 -23.480 1.00 88.44 87 HIS A CA 1
ATOM 668 C C . HIS A 1 87 ? 8.801 8.571 -22.925 1.00 88.44 87 HIS A C 1
ATOM 670 O O . HIS A 1 87 ? 8.936 8.840 -21.735 1.00 88.44 87 HIS A O 1
ATOM 676 N N . LEU A 1 88 ? 9.836 8.504 -23.767 1.00 90.62 88 LEU A N 1
ATOM 677 C CA . LEU A 1 88 ? 11.201 8.847 -23.385 1.00 90.62 88 LEU A CA 1
ATOM 678 C C . LEU A 1 88 ? 11.494 10.306 -23.722 1.00 90.62 88 LEU A C 1
ATOM 680 O O . LEU A 1 88 ? 11.287 10.733 -24.858 1.00 90.62 88 LEU A O 1
ATOM 684 N N . ASP A 1 89 ? 12.044 11.028 -22.747 1.00 90.62 89 ASP A N 1
ATOM 685 C CA . ASP A 1 89 ? 12.534 12.387 -22.957 1.00 90.62 89 ASP A CA 1
ATOM 686 C C . ASP A 1 89 ? 13.690 12.399 -23.975 1.00 90.62 89 ASP A C 1
ATOM 688 O O . ASP A 1 89 ? 14.604 11.569 -23.865 1.00 90.62 89 ASP A O 1
ATOM 692 N N . PRO A 1 90 ? 13.701 13.338 -24.937 1.00 92.75 90 PRO A N 1
ATOM 693 C CA . PRO A 1 90 ? 14.754 13.431 -25.939 1.00 92.75 90 PRO A CA 1
ATOM 694 C C . PRO A 1 90 ? 16.112 13.759 -25.296 1.00 92.75 90 PRO A C 1
ATOM 696 O O . PRO A 1 90 ? 16.278 14.811 -24.677 1.00 92.75 90 PRO A O 1
ATOM 699 N N . SER A 1 91 ? 17.107 12.878 -25.444 1.00 91.81 91 SER A N 1
ATOM 700 C CA . SER A 1 91 ? 18.476 13.106 -24.956 1.00 91.81 91 SER A CA 1
ATOM 701 C C . SER A 1 91 ? 19.513 12.233 -25.665 1.00 91.81 91 SER A C 1
ATOM 703 O O . SER A 1 91 ? 19.220 11.130 -26.117 1.00 91.81 91 SER A O 1
ATOM 705 N N . LEU A 1 92 ? 20.758 12.712 -25.716 1.00 91.12 92 LEU A N 1
ATOM 706 C CA . LEU A 1 92 ? 21.928 11.921 -26.128 1.00 91.12 92 LEU A CA 1
ATOM 707 C C . LEU A 1 92 ? 22.723 11.385 -24.929 1.00 91.12 92 LEU A C 1
ATOM 709 O O . LEU A 1 92 ? 23.585 10.525 -25.091 1.00 91.12 92 LEU A O 1
ATOM 713 N N . THR A 1 93 ? 22.414 11.866 -23.723 1.00 91.88 93 THR A N 1
ATOM 714 C CA . THR A 1 93 ? 23.031 11.400 -22.483 1.00 91.88 93 THR A CA 1
ATOM 715 C C . THR A 1 93 ? 22.068 10.432 -21.809 1.00 91.88 93 THR A C 1
ATOM 717 O O . THR A 1 93 ? 21.107 10.825 -21.143 1.00 91.88 93 THR A O 1
ATOM 720 N N . LEU A 1 94 ? 22.311 9.142 -22.016 1.00 92.25 94 LEU A N 1
ATOM 721 C CA . LEU A 1 94 ? 21.406 8.073 -21.609 1.00 92.25 94 LEU A CA 1
ATOM 722 C C . LEU A 1 94 ? 21.866 7.472 -20.276 1.00 92.25 94 LEU A C 1
ATOM 724 O O . LEU A 1 94 ? 22.927 6.860 -20.187 1.00 92.25 94 LEU A O 1
ATOM 728 N N . GLY A 1 95 ? 21.070 7.636 -19.218 1.00 91.38 95 GLY A N 1
ATOM 729 C CA . GLY A 1 95 ? 21.392 7.080 -17.905 1.00 91.38 95 GLY A CA 1
ATOM 730 C C . GLY A 1 95 ? 21.216 5.561 -17.871 1.00 91.38 95 GLY A C 1
ATOM 731 O O . GLY A 1 95 ? 20.145 5.060 -18.214 1.00 91.38 95 GLY A O 1
ATOM 732 N N . CYS A 1 96 ? 22.252 4.822 -17.473 1.00 93.00 96 CYS A N 1
ATOM 733 C CA . CYS A 1 96 ? 22.238 3.354 -17.371 1.00 93.00 96 CYS A CA 1
ATOM 734 C C . CYS A 1 96 ? 21.738 2.819 -16.016 1.00 93.00 96 CYS A C 1
ATOM 736 O O . CYS A 1 96 ? 21.721 1.609 -15.795 1.00 93.00 96 CYS A O 1
ATOM 738 N N . GLY A 1 97 ? 21.329 3.692 -15.093 1.00 93.12 97 GLY A N 1
ATOM 739 C CA . GLY A 1 97 ? 20.933 3.309 -13.742 1.00 93.12 97 GLY A CA 1
ATOM 740 C C . GLY A 1 97 ? 22.055 2.623 -12.956 1.00 93.12 97 GLY A C 1
ATOM 741 O O . GLY A 1 97 ? 23.206 2.527 -13.391 1.00 93.12 97 GLY A O 1
ATOM 742 N N . THR A 1 98 ? 21.708 2.112 -11.775 1.00 93.31 98 THR A N 1
ATOM 743 C CA . THR A 1 98 ? 22.694 1.544 -10.839 1.00 93.31 98 THR A CA 1
ATOM 744 C C . THR A 1 98 ? 23.389 0.301 -11.390 1.00 93.31 98 THR A C 1
ATOM 746 O O . THR A 1 98 ? 24.517 0.011 -11.003 1.00 93.31 98 THR A O 1
ATOM 749 N N . TRP A 1 99 ? 22.760 -0.403 -12.336 1.00 92.12 99 TRP A N 1
ATOM 750 C CA . TRP A 1 99 ? 23.366 -1.529 -13.049 1.00 92.12 99 TRP A CA 1
ATOM 751 C C . TRP A 1 99 ? 24.539 -1.116 -13.941 1.00 92.12 99 TRP A C 1
ATOM 753 O O . TRP A 1 99 ? 25.487 -1.884 -14.061 1.00 92.12 99 TRP A O 1
ATOM 763 N N . GLY A 1 100 ? 24.497 0.085 -14.522 1.00 87.81 100 GLY A N 1
ATOM 764 C CA . GLY A 1 100 ? 25.591 0.666 -15.304 1.00 87.81 100 GLY A CA 1
ATOM 765 C C . GLY A 1 100 ? 26.470 1.625 -14.502 1.00 87.81 100 GLY A C 1
ATOM 766 O O . GLY A 1 100 ? 27.088 2.509 -15.087 1.00 87.81 100 GLY A O 1
ATOM 767 N N . SER A 1 101 ? 26.500 1.494 -13.171 1.00 89.75 101 SER A N 1
ATOM 768 C CA . SER A 1 101 ? 27.289 2.340 -12.263 1.00 89.75 101 SER A CA 1
ATOM 769 C C . SER A 1 101 ? 26.936 3.837 -12.299 1.00 89.75 101 SER A C 1
ATOM 771 O O . SER A 1 101 ? 27.779 4.678 -11.986 1.00 89.75 101 SER A O 1
ATOM 773 N N . THR A 1 102 ? 25.689 4.193 -12.632 1.00 90.12 102 THR A N 1
ATOM 774 C CA . THR A 1 102 ? 25.179 5.574 -12.543 1.00 90.12 102 THR A CA 1
ATOM 775 C C . THR A 1 102 ? 23.941 5.657 -11.642 1.00 90.12 102 THR A C 1
ATOM 777 O O . THR A 1 102 ? 23.255 4.672 -11.396 1.00 90.12 102 THR A O 1
ATOM 780 N N . SER A 1 103 ? 23.630 6.832 -11.092 1.00 91.62 103 SER A N 1
ATOM 781 C CA . SER A 1 103 ? 22.441 7.023 -10.237 1.00 91.62 103 SER A CA 1
ATOM 782 C C . SER A 1 103 ? 21.178 7.405 -11.017 1.00 91.62 103 SER A C 1
ATOM 784 O O . SER A 1 103 ? 20.104 7.512 -10.430 1.00 91.62 103 SER A O 1
ATOM 786 N N . VAL A 1 104 ? 21.294 7.607 -12.334 1.00 92.44 104 VAL A N 1
ATOM 787 C CA . VAL A 1 104 ? 20.206 8.076 -13.199 1.00 92.44 104 VAL A CA 1
ATOM 788 C C . VAL A 1 104 ? 19.756 6.945 -14.114 1.00 92.44 104 VAL A C 1
ATOM 790 O O . VAL A 1 104 ? 20.535 6.444 -14.921 1.00 92.44 104 VAL A O 1
ATOM 793 N N . SER A 1 105 ? 18.487 6.560 -13.997 1.00 92.69 105 SER A N 1
ATOM 794 C CA . SER A 1 105 ? 17.829 5.527 -14.807 1.00 92.69 105 SER A CA 1
ATOM 795 C C . SER A 1 105 ? 16.877 6.123 -15.851 1.00 92.69 105 SER A C 1
ATOM 797 O O . SER A 1 105 ? 15.892 5.500 -16.227 1.00 92.69 105 SER A O 1
ATOM 799 N N . SER A 1 106 ? 17.101 7.356 -16.279 1.00 92.00 106 SER A N 1
ATOM 800 C CA . SER A 1 106 ? 16.299 8.016 -17.308 1.00 92.00 106 SER A CA 1
ATOM 801 C C . SER A 1 106 ? 17.214 8.594 -18.378 1.00 92.00 106 SER A C 1
ATOM 803 O O . SER A 1 106 ? 18.443 8.591 -18.246 1.00 92.00 106 SER A O 1
ATOM 805 N N . ASN A 1 107 ? 16.619 9.095 -19.453 1.00 93.88 107 ASN A N 1
ATOM 806 C CA . ASN A 1 107 ? 17.320 10.023 -20.327 1.00 93.88 107 ASN A CA 1
ATOM 807 C C . ASN A 1 107 ? 17.614 11.287 -19.510 1.00 93.88 107 ASN A C 1
ATOM 809 O O . ASN A 1 107 ? 16.747 11.772 -18.781 1.00 93.88 107 ASN A O 1
ATOM 813 N N . VAL A 1 108 ? 18.867 11.748 -19.528 1.00 93.19 108 VAL A N 1
ATOM 814 C CA . VAL A 1 108 ? 19.277 12.895 -18.713 1.00 93.19 108 VAL A CA 1
ATOM 815 C C . VAL A 1 108 ? 18.665 14.144 -19.328 1.00 93.19 108 VAL A C 1
ATOM 817 O O . VAL A 1 108 ? 18.944 14.466 -20.485 1.00 93.19 108 VAL A O 1
ATOM 820 N N . GLY A 1 109 ? 17.840 14.830 -18.543 1.00 92.44 109 GLY A N 1
ATOM 821 C CA . GLY A 1 109 ? 17.155 16.055 -18.933 1.00 92.44 109 GLY A CA 1
ATOM 822 C C . GLY A 1 109 ? 17.493 17.232 -18.014 1.00 92.44 109 GLY A C 1
ATOM 823 O O . GLY A 1 109 ? 18.271 17.094 -17.064 1.00 92.44 109 GLY A O 1
ATOM 824 N N . PRO A 1 110 ? 16.877 18.403 -18.246 1.00 93.00 110 PRO A N 1
ATOM 825 C CA . PRO A 1 110 ? 17.131 19.609 -17.458 1.00 93.00 110 PRO A CA 1
ATOM 826 C C . PRO A 1 110 ? 16.901 19.418 -15.954 1.00 93.00 110 PRO A C 1
ATOM 828 O O . PRO A 1 110 ? 17.648 19.966 -15.149 1.00 93.00 110 PRO A O 1
ATOM 831 N N . MET A 1 111 ? 15.926 18.586 -15.561 1.00 91.69 111 MET A N 1
ATOM 832 C CA . MET A 1 111 ? 15.621 18.304 -14.152 1.00 91.69 111 MET A CA 1
ATOM 833 C C . MET A 1 111 ? 16.796 17.684 -13.391 1.00 91.69 111 MET A C 1
ATOM 835 O O . MET A 1 111 ? 16.940 17.930 -12.197 1.00 91.69 111 MET A O 1
ATOM 839 N N . ASN A 1 112 ? 17.667 16.928 -14.068 1.00 92.25 112 ASN A N 1
ATOM 840 C CA . ASN A 1 112 ? 18.855 16.338 -13.451 1.00 92.25 112 ASN A CA 1
ATOM 841 C C . ASN A 1 112 ? 19.963 17.368 -13.171 1.00 92.25 112 ASN A C 1
ATOM 843 O O . ASN A 1 112 ? 20.902 17.059 -12.444 1.00 92.25 112 ASN A O 1
ATOM 847 N N . LEU A 1 113 ? 19.869 18.572 -13.746 1.00 93.31 113 LEU A N 1
ATOM 848 C CA . LEU A 1 113 ? 20.858 19.646 -13.614 1.00 93.31 113 LEU A CA 1
ATOM 849 C C . LEU A 1 113 ? 20.415 20.742 -12.633 1.00 93.31 113 LEU A C 1
ATOM 851 O O . LEU A 1 113 ? 21.158 21.693 -12.388 1.00 93.31 113 LEU A O 1
ATOM 855 N N . LEU A 1 114 ? 19.205 20.634 -12.077 1.00 95.38 114 LEU A N 1
ATOM 856 C CA . LEU A 1 114 ? 18.653 21.621 -11.157 1.00 95.38 114 LEU A CA 1
ATOM 857 C C . LEU A 1 114 ? 18.927 21.243 -9.702 1.00 95.38 114 LEU A C 1
ATOM 859 O O . LEU A 1 114 ? 18.555 20.172 -9.228 1.00 95.38 114 LEU A O 1
ATOM 863 N N . ASN A 1 115 ? 19.481 22.195 -8.953 1.00 95.25 115 ASN A N 1
ATOM 864 C CA . ASN A 1 115 ? 19.546 22.115 -7.499 1.00 95.25 115 ASN A CA 1
ATOM 865 C C . ASN A 1 115 ? 18.221 22.608 -6.901 1.00 95.25 115 ASN A C 1
ATOM 867 O O . ASN A 1 115 ? 18.026 23.808 -6.692 1.00 95.25 115 ASN A O 1
ATOM 871 N N . ILE A 1 116 ? 17.296 21.685 -6.632 1.00 94.06 116 ILE A N 1
ATOM 872 C CA . ILE A 1 116 ? 16.010 22.005 -6.000 1.00 94.06 116 ILE A CA 1
ATOM 873 C C . ILE A 1 116 ? 16.223 22.175 -4.492 1.00 94.06 116 ILE A C 1
ATOM 875 O O . ILE A 1 116 ? 16.464 21.210 -3.769 1.00 94.06 116 ILE A O 1
ATOM 879 N N . LYS A 1 117 ? 16.115 23.415 -4.002 1.00 95.38 117 LYS A N 1
ATOM 880 C CA . LYS A 1 117 ? 16.152 23.727 -2.566 1.00 95.38 117 LYS A CA 1
ATOM 881 C C . LYS A 1 117 ? 14.744 23.692 -1.970 1.00 95.38 117 LYS A C 1
ATOM 883 O O . LYS A 1 117 ? 13.839 24.334 -2.494 1.00 95.38 117 LYS A O 1
ATOM 888 N N . SER A 1 118 ? 14.576 22.988 -0.853 1.00 94.44 118 SER A N 1
ATOM 889 C CA . SER A 1 118 ? 13.342 23.021 -0.058 1.00 94.44 118 SER A CA 1
ATOM 890 C C . SER A 1 118 ? 13.580 23.841 1.207 1.00 94.44 118 SER A C 1
ATOM 892 O O . SER A 1 118 ? 14.504 23.547 1.962 1.00 94.44 118 SER A O 1
ATOM 894 N N . VAL A 1 119 ? 12.769 24.876 1.429 1.00 93.12 119 VAL A N 1
ATOM 895 C CA . VAL A 1 119 ? 12.763 25.661 2.672 1.00 93.12 119 VAL A CA 1
ATOM 896 C C . VAL A 1 119 ? 11.535 25.235 3.464 1.00 93.12 119 VAL A C 1
ATOM 898 O O . VAL A 1 119 ? 10.417 25.367 2.975 1.00 93.12 119 VAL A O 1
ATOM 901 N N . THR A 1 120 ? 11.743 24.690 4.660 1.00 91.75 120 THR A N 1
ATOM 902 C CA . THR A 1 120 ? 10.668 24.176 5.519 1.00 91.75 120 THR A CA 1
ATOM 903 C C . THR A 1 120 ? 10.688 24.878 6.867 1.00 91.75 120 THR A C 1
ATOM 905 O O . THR A 1 120 ? 11.751 24.998 7.477 1.00 91.75 120 THR A O 1
ATOM 908 N N . GLU A 1 121 ? 9.524 25.292 7.357 1.00 93.19 121 GLU A N 1
ATOM 909 C CA . GLU A 1 121 ? 9.355 25.872 8.691 1.00 93.19 121 GLU A CA 1
ATOM 910 C C . GLU A 1 121 ? 8.755 24.867 9.686 1.00 93.19 121 GLU A C 1
ATOM 912 O O . GLU A 1 121 ? 8.245 23.808 9.313 1.00 93.19 121 GLU A O 1
ATOM 917 N N . ARG A 1 122 ? 8.842 25.182 10.985 1.00 91.00 122 ARG A N 1
ATOM 918 C CA . ARG A 1 122 ? 8.249 24.352 12.039 1.00 91.00 122 ARG A CA 1
ATOM 919 C C . ARG A 1 122 ? 6.725 24.455 11.972 1.00 91.00 122 ARG A C 1
ATOM 921 O O . ARG A 1 122 ? 6.157 25.426 12.462 1.00 91.00 122 ARG A O 1
ATOM 928 N N . CYS A 1 123 ? 6.074 23.409 11.481 1.00 84.81 123 CYS A N 1
ATOM 929 C CA . CYS A 1 123 ? 4.626 23.257 11.591 1.00 84.81 123 CYS A CA 1
ATOM 930 C C . CYS A 1 123 ? 4.249 22.528 12.885 1.00 84.81 123 CYS A C 1
ATOM 932 O O . CYS A 1 123 ? 4.917 21.579 13.307 1.00 84.81 123 CYS A O 1
ATOM 934 N N . GLU A 1 124 ? 3.154 22.946 13.513 1.00 86.31 124 GLU A N 1
ATOM 935 C CA . GLU A 1 124 ? 2.605 22.228 14.658 1.00 86.31 124 GLU A CA 1
ATOM 936 C C . GLU A 1 124 ? 1.799 21.022 14.189 1.00 86.31 124 GLU A C 1
ATOM 938 O O . GLU A 1 124 ? 1.000 21.090 13.255 1.00 86.31 124 GLU A O 1
ATOM 943 N N . ASN A 1 125 ? 2.024 19.882 14.839 1.00 81.94 125 ASN A N 1
ATOM 944 C CA . ASN A 1 125 ? 1.279 18.677 14.520 1.00 81.94 125 ASN A CA 1
ATOM 945 C C . ASN A 1 125 ? -0.187 18.843 14.924 1.00 81.94 125 ASN A C 1
ATOM 947 O O . ASN A 1 125 ? -0.483 19.127 16.085 1.00 81.94 125 ASN A O 1
ATOM 951 N N . MET A 1 126 ? -1.090 18.568 13.978 1.00 80.62 126 MET A N 1
ATOM 952 C CA . MET A 1 126 ? -2.528 18.483 14.232 1.00 80.62 126 MET A CA 1
ATOM 953 C C . MET A 1 126 ? -2.815 17.555 15.418 1.00 80.62 126 MET A C 1
ATOM 955 O O . MET A 1 126 ? -2.465 16.370 15.388 1.00 80.62 126 MET A O 1
ATOM 959 N N . GLN A 1 127 ? -3.478 18.107 16.431 1.00 84.56 127 GLN A N 1
ATOM 960 C CA . GLN A 1 127 ? -3.994 17.371 17.581 1.00 84.56 127 GLN A CA 1
ATOM 961 C C . GLN A 1 127 ? -5.418 16.888 17.304 1.00 84.56 127 GLN A C 1
ATOM 963 O O . GLN A 1 127 ? -6.116 17.426 16.444 1.00 84.56 127 GLN A O 1
ATOM 968 N N . TRP A 1 128 ? -5.870 15.876 18.043 1.00 79.31 128 TRP A N 1
ATOM 969 C CA . TRP A 1 128 ? -7.238 15.379 17.931 1.00 79.31 128 TRP A CA 1
ATOM 970 C C . TRP A 1 128 ? -7.893 15.164 19.291 1.00 79.31 128 TRP A C 1
ATOM 972 O O . TRP A 1 128 ? -7.244 14.845 20.284 1.00 79.31 128 TRP A O 1
ATOM 982 N N . PHE A 1 129 ? -9.215 15.285 19.308 1.00 85.62 129 PHE A N 1
ATOM 983 C CA . PHE A 1 129 ? -10.048 14.819 20.403 1.00 85.62 129 PHE A CA 1
ATOM 984 C C . PHE A 1 129 ? -10.967 13.732 19.850 1.00 85.62 129 PHE A C 1
ATOM 986 O O . PHE A 1 129 ? -11.911 14.013 19.114 1.00 85.62 129 PHE A O 1
ATOM 993 N N . ARG A 1 130 ? -10.630 12.469 20.127 1.00 79.25 130 ARG A N 1
ATOM 994 C CA . ARG A 1 130 ? -11.412 11.306 19.694 1.00 79.25 130 ARG A CA 1
ATOM 995 C C . ARG A 1 130 ? -12.042 10.646 20.906 1.00 79.25 130 ARG A C 1
ATOM 997 O O . ARG A 1 130 ? -11.339 10.255 21.832 1.00 79.25 130 ARG A O 1
ATOM 1004 N N . VAL A 1 131 ? -13.361 10.512 20.859 1.00 86.75 131 VAL A N 1
ATOM 1005 C CA . VAL A 1 131 ? -14.171 9.860 21.887 1.00 86.75 131 VAL A CA 1
ATOM 1006 C C . VAL A 1 131 ? -15.176 8.908 21.234 1.00 86.75 131 VAL A C 1
ATOM 1008 O O . VAL A 1 131 ? -15.497 9.074 20.050 1.00 86.75 131 VAL A O 1
ATOM 1011 N N . PRO A 1 132 ? -15.681 7.897 21.964 1.00 83.81 132 PRO A N 1
ATOM 1012 C CA . PRO A 1 132 ? -16.809 7.099 21.501 1.00 83.81 132 PRO A CA 1
ATOM 1013 C C . PRO A 1 132 ? -18.005 7.993 21.115 1.00 83.81 132 PRO A C 1
ATOM 1015 O O . PRO A 1 132 ? -18.245 9.001 21.777 1.00 83.81 132 PRO A O 1
ATOM 1018 N N . PRO A 1 133 ? -18.775 7.643 20.068 1.00 81.50 133 PRO A N 1
ATOM 1019 C CA . PRO A 1 133 ? -19.851 8.495 19.547 1.00 81.50 133 PRO A CA 1
ATOM 1020 C C . PRO A 1 133 ? -21.024 8.661 20.521 1.00 81.50 133 PRO A C 1
ATOM 1022 O O . PRO A 1 133 ? -21.767 9.632 20.427 1.00 81.50 133 PRO A O 1
ATOM 1025 N N . LYS A 1 134 ? -21.214 7.699 21.427 1.00 86.69 134 LYS A N 1
ATOM 1026 C CA . LYS A 1 134 ? -22.280 7.694 22.422 1.00 86.69 134 LYS A CA 1
ATOM 1027 C C . LYS A 1 134 ? -21.678 7.351 23.775 1.00 86.69 134 LYS A C 1
ATOM 1029 O O . LYS A 1 134 ? -21.022 6.321 23.915 1.00 86.69 134 LYS A O 1
ATOM 1034 N N . ILE A 1 135 ? -21.884 8.230 24.750 1.00 90.75 135 ILE A N 1
ATOM 1035 C CA . ILE A 1 135 ? -21.418 8.064 26.126 1.00 90.75 135 ILE A CA 1
ATOM 1036 C C . ILE A 1 135 ? -22.603 8.359 27.039 1.00 90.75 135 ILE A C 1
ATOM 1038 O O . ILE A 1 135 ? -23.094 9.484 27.087 1.00 90.75 135 ILE A O 1
ATOM 1042 N N . TYR A 1 136 ? -23.048 7.339 27.765 1.00 87.81 136 TYR A N 1
ATOM 1043 C CA . TYR A 1 136 ? -24.139 7.437 28.728 1.00 87.81 136 TYR A CA 1
ATOM 1044 C C . TYR A 1 136 ? -23.565 7.517 30.148 1.00 87.81 136 TYR A C 1
ATOM 1046 O O . TYR A 1 136 ? -22.621 6.802 30.486 1.00 87.81 136 TYR A O 1
ATOM 1054 N N . PHE A 1 137 ? -24.111 8.399 30.985 1.00 91.94 137 PHE A N 1
ATOM 1055 C CA . PHE A 1 137 ? -23.690 8.587 32.377 1.00 91.94 137 PHE A CA 1
ATOM 1056 C C . PHE A 1 137 ? -24.896 8.927 33.268 1.00 91.94 137 PHE A C 1
ATOM 1058 O O . PHE A 1 137 ? -25.978 9.193 32.754 1.00 91.94 137 PHE A O 1
ATOM 1065 N N . LYS A 1 138 ? -24.689 8.951 34.597 1.00 90.75 138 LYS A N 1
ATOM 1066 C CA . LYS A 1 138 ? -25.708 9.017 35.679 1.00 90.75 138 LYS A CA 1
ATOM 1067 C C . LYS A 1 138 ? -26.361 7.667 36.014 1.00 90.75 138 LYS A C 1
ATOM 1069 O O . LYS A 1 138 ? -26.214 6.679 35.301 1.00 90.75 138 LYS A O 1
ATOM 1074 N N . GLY A 1 139 ? -27.014 7.612 37.177 1.00 87.06 139 GLY A N 1
ATOM 1075 C CA . GLY A 1 139 ? -27.715 6.415 37.645 1.00 87.06 139 GLY A CA 1
ATOM 1076 C C . GLY A 1 139 ? -28.862 6.039 36.706 1.00 87.06 139 GLY A C 1
ATOM 1077 O O . GLY A 1 139 ? -29.529 6.918 36.173 1.00 87.06 139 GLY A O 1
ATOM 1078 N N . GLY A 1 140 ? -29.061 4.738 36.485 1.00 85.50 140 GLY A N 1
ATOM 1079 C CA . GLY A 1 140 ? -30.134 4.219 35.626 1.00 85.50 140 GLY A CA 1
ATOM 1080 C C . GLY A 1 140 ? -29.835 4.209 34.122 1.00 85.50 140 GLY A C 1
ATOM 1081 O O . GLY A 1 140 ? -30.608 3.641 33.364 1.00 85.50 140 GLY A O 1
ATOM 1082 N N . CYS A 1 141 ? -28.696 4.745 33.669 1.00 89.06 141 CYS A N 1
ATOM 1083 C CA . CYS A 1 141 ? -28.404 4.838 32.234 1.00 89.06 141 CYS A CA 1
ATOM 1084 C C . CYS A 1 141 ? -28.176 3.491 31.517 1.00 89.06 141 CYS A C 1
ATOM 1086 O O . CYS A 1 141 ? -28.203 3.461 30.291 1.00 89.06 141 CYS A O 1
ATOM 1088 N N . LEU A 1 142 ? -27.956 2.391 32.251 1.00 87.81 142 LEU A N 1
ATOM 1089 C CA . LEU A 1 142 ? -27.650 1.074 31.677 1.00 87.81 142 LEU A CA 1
ATOM 1090 C C . LEU A 1 142 ? -28.765 0.571 30.753 1.00 87.81 142 LEU A C 1
ATOM 1092 O O . LEU A 1 142 ? -28.484 0.123 29.648 1.00 87.81 142 LEU A O 1
ATOM 1096 N N . GLU A 1 143 ? -30.017 0.664 31.198 1.00 86.88 143 GLU A N 1
ATOM 1097 C CA . GLU A 1 143 ? -31.170 0.161 30.446 1.00 86.88 143 GLU A CA 1
ATOM 1098 C C . GLU A 1 143 ? -31.340 0.950 29.145 1.00 86.88 143 GLU A C 1
ATOM 1100 O O . GLU A 1 143 ? -31.382 0.367 28.066 1.00 86.88 143 GLU A O 1
ATOM 1105 N N . THR A 1 144 ? -31.311 2.284 29.232 1.00 87.81 144 THR A N 1
ATOM 1106 C CA . THR A 1 144 ? -31.361 3.176 28.064 1.00 87.81 144 THR A CA 1
ATOM 1107 C C . THR A 1 144 ? -30.195 2.942 27.105 1.00 87.81 144 THR A C 1
ATOM 1109 O O . THR A 1 144 ? -30.392 2.942 25.895 1.00 87.81 144 THR A O 1
ATOM 1112 N N . ALA A 1 145 ? -28.984 2.721 27.622 1.00 89.12 145 ALA A N 1
ATOM 1113 C CA . ALA A 1 145 ? -27.805 2.482 26.795 1.00 89.12 145 ALA A CA 1
ATOM 1114 C C . ALA A 1 145 ? -27.861 1.126 26.075 1.00 89.12 145 ALA A C 1
ATOM 1116 O O . ALA A 1 145 ? -27.449 1.031 24.924 1.00 89.12 145 ALA A O 1
ATOM 1117 N N . LEU A 1 146 ? -28.376 0.076 26.720 1.00 87.88 146 LEU A N 1
ATOM 1118 C CA . LEU A 1 146 ? -28.510 -1.246 26.100 1.00 87.88 146 LEU A CA 1
ATOM 1119 C C . LEU A 1 146 ? -29.640 -1.299 25.063 1.00 87.88 146 LEU A C 1
ATOM 1121 O O . LEU A 1 146 ? -29.552 -2.089 24.127 1.00 87.88 146 LEU A O 1
ATOM 1125 N N . MET A 1 147 ? -30.654 -0.431 25.160 1.00 86.31 147 MET A N 1
ATOM 1126 C CA . MET A 1 147 ? -31.691 -0.312 24.124 1.00 86.31 147 MET A CA 1
ATOM 1127 C C . MET A 1 147 ? -31.137 0.115 22.757 1.00 86.31 147 MET A C 1
ATOM 1129 O O . MET A 1 147 ? -31.732 -0.220 21.735 1.00 86.31 147 MET A O 1
ATOM 1133 N N . ASP A 1 148 ? -29.983 0.783 22.700 1.00 86.50 148 ASP A N 1
ATOM 1134 C CA . ASP A 1 148 ? -29.310 1.090 21.431 1.00 86.50 148 ASP A CA 1
ATOM 1135 C C . ASP A 1 148 ? -28.816 -0.159 20.685 1.00 86.50 148 ASP A C 1
ATOM 1137 O O . ASP A 1 148 ? -28.518 -0.087 19.492 1.00 86.50 148 ASP A O 1
ATOM 1141 N N . LEU A 1 149 ? -28.724 -1.303 21.370 1.00 83.38 149 LEU A N 1
ATOM 1142 C CA . LEU A 1 149 ? -28.374 -2.593 20.773 1.00 83.38 149 LEU A CA 1
ATOM 1143 C C . LEU A 1 149 ? -29.577 -3.288 20.131 1.00 83.38 149 LEU A C 1
ATOM 1145 O O . LEU A 1 149 ? -29.435 -4.391 19.604 1.00 83.38 149 LEU A O 1
ATOM 1149 N N . LYS A 1 150 ? -30.764 -2.672 20.153 1.00 81.25 150 LYS A N 1
ATOM 1150 C CA . LYS A 1 150 ? -31.965 -3.234 19.535 1.00 81.25 150 LYS A CA 1
ATOM 1151 C C . LYS A 1 150 ? -31.709 -3.517 18.050 1.00 81.25 150 LYS A C 1
ATOM 1153 O O . LYS A 1 150 ? -31.368 -2.621 17.283 1.00 81.25 150 LYS A O 1
ATOM 1158 N N . GLY A 1 151 ? -31.877 -4.778 17.655 1.00 81.62 151 GLY A N 1
ATOM 1159 C CA . GLY A 1 151 ? -31.561 -5.281 16.311 1.00 81.62 151 GLY A CA 1
ATOM 1160 C C . GLY A 1 151 ? -30.321 -6.180 16.255 1.00 81.62 151 GLY A C 1
ATOM 1161 O O . GLY A 1 151 ? -30.145 -6.892 15.267 1.00 81.62 151 GLY A O 1
ATOM 1162 N N . ARG A 1 152 ? -29.503 -6.196 17.315 1.00 85.19 152 ARG A N 1
ATOM 1163 C CA . ARG A 1 152 ? -28.456 -7.202 17.533 1.00 85.19 152 ARG A CA 1
ATOM 1164 C C . ARG A 1 152 ? -29.067 -8.501 18.053 1.00 85.19 152 ARG A C 1
ATOM 1166 O O . ARG A 1 152 ? -30.039 -8.467 18.806 1.00 85.19 152 ARG A O 1
ATOM 1173 N N . LYS A 1 153 ? -28.518 -9.631 17.614 1.00 86.88 153 LYS A N 1
ATOM 1174 C CA . LYS A 1 153 ? -29.047 -10.979 17.856 1.00 86.88 153 LYS A CA 1
ATOM 1175 C C . LYS A 1 153 ? -28.225 -11.780 18.860 1.00 86.88 153 LYS A C 1
ATOM 1177 O O . LYS A 1 153 ? -28.815 -12.624 19.529 1.00 86.88 153 LYS A O 1
ATOM 1182 N N . CYS A 1 154 ? -26.910 -11.549 18.944 1.00 89.81 154 CYS A N 1
ATOM 1183 C CA . CYS A 1 154 ? -25.992 -12.391 19.712 1.00 89.81 154 CYS A CA 1
ATOM 1184 C C . CYS A 1 154 ? -24.922 -11.558 20.440 1.00 89.81 154 CYS A C 1
ATOM 1186 O O . CYS A 1 154 ? -23.946 -11.121 19.833 1.00 89.81 154 CYS A O 1
ATOM 1188 N N . ALA A 1 155 ? -25.036 -11.398 21.757 1.00 89.31 155 ALA A N 1
ATOM 1189 C CA . ALA A 1 155 ? -24.092 -10.623 22.559 1.00 89.31 155 ALA A CA 1
ATOM 1190 C C . ALA A 1 155 ? -23.127 -11.500 23.378 1.00 89.31 155 ALA A C 1
ATOM 1192 O O . ALA A 1 155 ? -23.550 -12.334 24.176 1.00 89.31 155 ALA A O 1
ATOM 1193 N N . LEU A 1 156 ? -21.819 -11.269 23.260 1.00 92.75 156 LEU A N 1
ATOM 1194 C CA . LEU A 1 156 ? -20.830 -11.848 24.176 1.00 92.75 156 LEU A CA 1
ATOM 1195 C C . LEU A 1 156 ? -20.541 -10.859 25.310 1.00 92.75 156 LEU A C 1
ATOM 1197 O O . LEU A 1 156 ? -20.016 -9.770 25.080 1.00 92.75 156 LEU A O 1
ATOM 1201 N N . ILE A 1 157 ? -20.868 -11.240 26.540 1.00 93.19 157 ILE A N 1
ATOM 1202 C CA . ILE A 1 157 ? -20.618 -10.446 27.742 1.00 93.19 157 ILE A CA 1
ATOM 1203 C C . ILE A 1 157 ? -19.275 -10.868 28.338 1.00 93.19 157 ILE A C 1
ATOM 1205 O O . ILE A 1 157 ? -19.103 -12.020 28.723 1.00 93.19 157 ILE A O 1
ATOM 1209 N N . VAL A 1 158 ? -18.332 -9.935 28.456 1.00 93.25 158 VAL A N 1
ATOM 1210 C CA . VAL A 1 158 ? -16.999 -10.170 29.033 1.00 93.25 158 VAL A CA 1
ATOM 1211 C C . VAL A 1 158 ? -16.917 -9.502 30.402 1.00 93.25 158 VAL A C 1
ATOM 1213 O O . VAL A 1 158 ? -17.122 -8.291 30.526 1.00 93.25 158 VAL A O 1
ATOM 1216 N N . THR A 1 159 ? -16.631 -10.277 31.445 1.00 93.81 159 THR A N 1
ATOM 1217 C CA . THR A 1 159 ? -16.592 -9.804 32.835 1.00 93.81 159 THR A CA 1
ATOM 1218 C C . THR A 1 159 ? -15.572 -10.577 33.678 1.00 93.81 159 THR A C 1
ATOM 1220 O O . THR A 1 159 ? -14.909 -11.488 33.187 1.00 93.81 159 THR A O 1
ATOM 1223 N N . ASP A 1 160 ? -15.420 -10.193 34.943 1.00 91.69 160 ASP A N 1
ATOM 1224 C CA . ASP A 1 160 ? -14.628 -10.924 35.929 1.00 91.69 160 ASP A CA 1
ATOM 1225 C C . ASP A 1 160 ? -15.533 -11.757 36.854 1.00 91.69 160 ASP A C 1
ATOM 1227 O O . ASP A 1 160 ? -16.736 -11.514 36.991 1.00 91.69 160 ASP A O 1
ATOM 1231 N N . LYS A 1 161 ? -14.944 -12.772 37.491 1.00 90.94 161 LYS A N 1
ATOM 1232 C CA . LYS A 1 161 ? -15.664 -13.671 38.398 1.00 90.94 161 LYS A CA 1
ATOM 1233 C C . LYS A 1 161 ? -16.342 -12.938 39.572 1.00 90.94 161 LYS A C 1
ATOM 1235 O O . LYS A 1 161 ? -17.503 -13.231 39.831 1.00 90.94 161 LYS A O 1
ATOM 1240 N N . PRO A 1 162 ? -15.709 -11.952 40.243 1.00 89.75 162 PRO A N 1
ATOM 1241 C CA . PRO A 1 162 ? -16.366 -11.215 41.323 1.00 89.75 162 PRO A CA 1
ATOM 1242 C C . PRO A 1 162 ? -17.645 -10.483 40.894 1.00 89.75 162 PRO A C 1
ATOM 1244 O O . PRO A 1 162 ? -18.627 -10.501 41.628 1.00 89.75 162 PRO A O 1
ATOM 1247 N N . ILE A 1 163 ? -17.664 -9.831 39.725 1.00 88.12 163 ILE A N 1
ATOM 1248 C CA . ILE A 1 163 ? -18.862 -9.132 39.229 1.00 88.12 163 ILE A CA 1
ATOM 1249 C C . ILE A 1 163 ? -19.955 -10.120 38.830 1.00 88.12 163 ILE A C 1
ATOM 1251 O O . ILE A 1 163 ? -21.137 -9.835 39.046 1.00 88.12 163 ILE A O 1
ATOM 1255 N N . PHE A 1 164 ? -19.560 -11.266 38.279 1.00 90.81 164 PHE A N 1
ATOM 1256 C CA . PHE A 1 164 ? -20.475 -12.359 37.984 1.00 90.81 164 PHE A CA 1
ATOM 1257 C C . PHE A 1 164 ? -21.128 -12.906 39.261 1.00 90.81 164 PHE A C 1
ATOM 1259 O O . PHE A 1 164 ? -22.353 -12.916 39.354 1.00 90.81 164 PHE A O 1
ATOM 1266 N N . ASP A 1 165 ? -20.330 -13.250 40.275 1.00 90.62 165 ASP A N 1
ATOM 1267 C CA . ASP A 1 165 ? -20.801 -13.821 41.546 1.00 90.62 165 ASP A CA 1
ATOM 1268 C C . ASP A 1 165 ? -21.694 -12.841 42.337 1.00 90.62 165 ASP A C 1
ATOM 1270 O O . ASP A 1 165 ? -22.582 -13.255 43.079 1.00 90.62 165 ASP A O 1
ATOM 1274 N N . LEU A 1 166 ? -21.497 -11.530 42.159 1.00 89.75 166 LEU A N 1
ATOM 1275 C CA . LEU A 1 166 ? -22.325 -10.479 42.763 1.00 89.75 166 LEU A CA 1
ATOM 1276 C C . LEU A 1 166 ? -23.669 -10.247 42.042 1.00 89.75 166 LEU A C 1
ATOM 1278 O O . LEU A 1 166 ? -24.448 -9.400 42.480 1.00 89.75 166 LEU A O 1
ATOM 1282 N N . GLY A 1 167 ? -23.947 -10.944 40.934 1.00 88.31 167 GLY A N 1
ATOM 1283 C CA . GLY A 1 167 ? -25.221 -10.849 40.208 1.00 88.31 167 GLY A CA 1
ATOM 1284 C C . GLY A 1 167 ? -25.409 -9.548 39.417 1.00 88.31 167 GLY A C 1
ATOM 1285 O O . GLY A 1 167 ? -26.514 -9.215 38.994 1.00 88.31 167 GLY A O 1
ATOM 1286 N N . TYR A 1 168 ? -24.344 -8.776 39.178 1.00 86.38 168 TYR A N 1
ATOM 1287 C CA . TYR A 1 168 ? -24.447 -7.541 38.387 1.00 86.38 168 TYR A CA 1
ATOM 1288 C C . TYR A 1 168 ? -24.765 -7.805 36.914 1.00 86.38 168 TYR A C 1
ATOM 1290 O O . TYR A 1 168 ? -25.364 -6.953 36.251 1.00 86.38 168 TYR A O 1
ATOM 1298 N N . ILE A 1 169 ? -24.380 -8.979 36.412 1.00 90.88 169 ILE A N 1
ATOM 1299 C CA . ILE A 1 169 ? -24.647 -9.407 35.038 1.00 90.88 169 ILE A CA 1
ATOM 1300 C C . ILE A 1 169 ? -26.142 -9.617 34.802 1.00 90.88 169 ILE A C 1
ATOM 1302 O O . ILE A 1 169 ? -26.616 -9.290 33.717 1.00 90.88 169 ILE A O 1
ATOM 1306 N N . ASP A 1 170 ? -26.902 -9.998 35.831 1.00 90.00 170 ASP A N 1
ATOM 1307 C CA . ASP A 1 170 ? -28.353 -10.190 35.740 1.00 90.00 170 ASP A CA 1
ATOM 1308 C C . ASP A 1 170 ? -29.075 -8.925 35.275 1.00 90.00 170 ASP A C 1
ATOM 1310 O O . ASP A 1 170 ? -30.092 -8.978 34.592 1.00 90.00 170 ASP A O 1
ATOM 1314 N N . ARG A 1 171 ? -28.548 -7.746 35.626 1.00 87.62 171 ARG A N 1
ATOM 1315 C CA . ARG A 1 171 ? -29.114 -6.470 35.169 1.00 87.62 171 ARG A CA 1
ATOM 1316 C C . ARG A 1 171 ? -28.912 -6.250 33.675 1.00 87.62 171 ARG A C 1
ATOM 1318 O O . ARG A 1 171 ? -29.741 -5.601 33.053 1.00 87.62 171 ARG A O 1
ATOM 1325 N N . VAL A 1 172 ? -27.810 -6.747 33.118 1.00 88.69 172 VAL A N 1
ATOM 1326 C CA . VAL A 1 172 ? -27.518 -6.663 31.683 1.00 88.69 172 VAL A CA 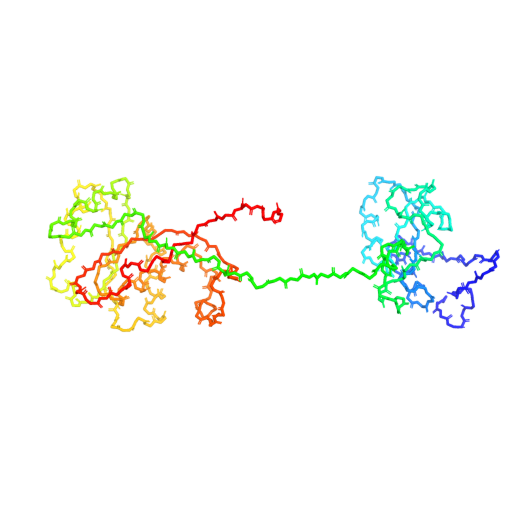1
ATOM 1327 C C . VAL A 1 172 ? -28.366 -7.685 30.936 1.00 88.69 172 VAL A C 1
ATOM 1329 O O . VAL A 1 172 ? -29.056 -7.315 29.990 1.00 88.69 172 VAL A O 1
ATOM 1332 N N . THR A 1 173 ? -28.370 -8.940 31.387 1.00 91.38 173 THR A N 1
ATOM 1333 C CA . THR A 1 173 ? -29.099 -10.032 30.727 1.00 91.38 173 THR A CA 1
ATOM 1334 C C . THR A 1 173 ? -30.601 -9.789 30.717 1.00 91.38 173 THR A C 1
ATOM 1336 O O . THR A 1 173 ? -31.194 -9.871 29.650 1.00 91.38 173 THR A O 1
ATOM 1339 N N . ARG A 1 174 ? -31.190 -9.320 31.830 1.00 91.69 174 ARG A N 1
ATOM 1340 C CA . ARG A 1 174 ? -32.614 -8.936 31.882 1.00 91.69 174 ARG A CA 1
ATOM 1341 C C . ARG A 1 174 ? -33.003 -7.950 30.789 1.00 91.69 174 ARG A C 1
ATOM 1343 O O . ARG A 1 174 ? -34.105 -8.035 30.264 1.00 91.69 174 ARG A O 1
ATOM 1350 N N . VAL A 1 175 ? -32.127 -6.999 30.460 1.00 88.69 175 VAL A N 1
ATOM 1351 C CA . VAL A 1 175 ? -32.395 -6.016 29.403 1.00 88.69 175 VAL A CA 1
ATOM 1352 C C . VAL A 1 175 ? -32.251 -6.655 28.024 1.00 88.69 175 VAL A C 1
ATOM 1354 O O . VAL A 1 175 ? -33.099 -6.414 27.170 1.00 88.69 175 VAL A O 1
ATOM 1357 N N . LEU A 1 176 ? -31.237 -7.497 27.810 1.00 88.62 176 LEU A N 1
ATOM 1358 C CA . LEU A 1 176 ? -31.059 -8.240 26.554 1.00 88.62 176 LEU A CA 1
ATOM 1359 C C . LEU A 1 176 ? -32.235 -9.191 26.265 1.00 88.62 176 LEU A C 1
ATOM 1361 O O . LEU A 1 176 ? -32.666 -9.298 25.114 1.00 88.62 176 LEU A O 1
ATOM 1365 N N . ASP A 1 177 ? -32.805 -9.800 27.308 1.00 90.62 177 ASP A N 1
ATOM 1366 C CA . ASP A 1 177 ? -33.989 -10.660 27.222 1.00 90.62 177 ASP A CA 1
ATOM 1367 C C . ASP A 1 177 ? -35.214 -9.896 26.701 1.00 90.62 177 ASP A C 1
ATOM 1369 O O . ASP A 1 177 ? -35.997 -10.442 25.923 1.00 90.62 177 ASP A O 1
ATOM 1373 N N . THR A 1 178 ? -35.366 -8.605 27.044 1.00 89.75 178 THR A N 1
ATOM 1374 C CA . THR A 1 178 ? -36.526 -7.802 26.601 1.00 89.75 178 THR A CA 1
ATOM 1375 C C . THR A 1 178 ? -36.638 -7.651 25.083 1.00 89.75 178 THR A C 1
ATOM 1377 O O . THR A 1 178 ? -37.727 -7.383 24.575 1.00 89.75 178 THR A O 1
ATOM 1380 N N . PHE A 1 179 ? -35.539 -7.825 24.343 1.00 87.12 179 PHE A N 1
ATOM 1381 C CA . PHE A 1 179 ? -35.520 -7.781 22.879 1.00 87.12 179 PHE A CA 1
ATOM 1382 C C . PHE A 1 179 ? -34.953 -9.057 22.242 1.00 87.12 179 PHE A C 1
ATOM 1384 O O . PHE A 1 179 ? -34.545 -9.029 21.080 1.00 87.12 179 PHE A O 1
ATOM 1391 N N . ASN A 1 180 ? -35.002 -10.177 22.975 1.00 88.38 180 ASN A N 1
ATOM 1392 C CA . ASN A 1 180 ? -34.676 -11.526 22.505 1.00 88.38 180 ASN A CA 1
ATOM 1393 C C . ASN A 1 180 ? -33.265 -11.652 21.895 1.00 88.38 180 ASN A C 1
ATOM 1395 O O . ASN A 1 180 ? -33.078 -12.271 20.846 1.00 88.38 180 ASN A O 1
ATOM 1399 N N . CYS A 1 181 ? -32.276 -11.027 22.534 1.00 87.62 181 CYS A N 1
ATOM 1400 C CA . CYS A 1 181 ? -30.874 -11.157 22.153 1.00 87.62 181 CYS A CA 1
ATOM 1401 C C . CYS A 1 181 ? -30.258 -12.356 22.879 1.00 87.62 181 CYS A C 1
ATOM 1403 O O . CYS A 1 181 ? -30.207 -12.381 24.109 1.00 87.62 181 CYS A O 1
ATOM 1405 N N . HIS A 1 182 ? -29.774 -13.345 22.127 1.00 91.88 182 HIS A N 1
ATOM 1406 C CA . HIS A 1 182 ? -29.023 -14.453 22.702 1.00 91.88 182 HIS A CA 1
ATOM 1407 C C . HIS A 1 182 ? -27.719 -13.924 23.280 1.00 91.88 182 HIS A C 1
ATOM 1409 O O . HIS A 1 182 ? -27.050 -13.100 22.661 1.00 91.88 182 HIS A O 1
ATOM 1415 N N . TYR A 1 183 ? -27.321 -14.406 24.449 1.00 92.31 183 TYR A N 1
ATOM 1416 C CA . TYR A 1 183 ? -26.076 -13.965 25.053 1.00 92.31 183 TYR A CA 1
ATOM 1417 C C . TYR A 1 183 ? -25.278 -15.120 25.632 1.00 92.31 183 TYR A C 1
ATOM 1419 O O . TYR A 1 183 ? -25.821 -16.148 26.034 1.00 92.31 183 TYR A O 1
ATOM 1427 N N . GLN A 1 184 ? -23.971 -14.909 25.710 1.00 94.06 184 GLN A N 1
ATOM 1428 C CA . GLN A 1 184 ? -23.055 -15.782 26.423 1.00 94.06 184 GLN A CA 1
ATOM 1429 C C . GLN A 1 184 ? -22.164 -14.952 27.337 1.00 94.06 184 GLN A C 1
ATOM 1431 O O . GLN A 1 184 ? -21.769 -13.842 26.985 1.00 94.06 184 GLN A O 1
ATOM 1436 N N . VAL A 1 185 ? -21.857 -15.476 28.523 1.00 93.62 185 VAL A N 1
ATOM 1437 C CA . VAL A 1 185 ? -21.055 -14.768 29.523 1.00 93.62 185 VAL A CA 1
ATOM 1438 C C . VAL A 1 185 ? -19.690 -15.433 29.659 1.00 93.62 185 VAL A C 1
ATOM 1440 O O . VAL A 1 185 ? -19.590 -16.586 30.068 1.00 93.62 185 VAL A O 1
ATOM 1443 N N . PHE A 1 186 ? -18.634 -14.682 29.360 1.00 94.12 186 PHE A N 1
ATOM 1444 C CA . PHE A 1 186 ? -17.247 -15.034 29.629 1.00 94.12 186 PHE A CA 1
ATOM 1445 C C . PHE A 1 186 ? -16.766 -14.268 30.868 1.00 94.12 186 PHE A C 1
ATOM 1447 O O . PHE A 1 186 ? -16.472 -13.075 30.804 1.00 94.12 186 PHE A O 1
ATOM 1454 N N . TYR A 1 187 ? -16.711 -14.953 32.011 1.00 92.62 187 TYR A N 1
ATOM 1455 C CA . TYR A 1 187 ? -16.381 -14.370 33.322 1.00 92.62 187 TYR A CA 1
ATOM 1456 C C . TYR A 1 187 ? -14.976 -14.745 33.833 1.00 92.62 187 TYR A C 1
ATOM 1458 O O . TYR A 1 187 ? -14.647 -14.526 34.998 1.00 92.62 187 TYR A O 1
ATOM 1466 N N . GLN A 1 188 ? -14.132 -15.338 32.983 1.00 89.25 188 GLN A N 1
ATOM 1467 C CA . GLN A 1 188 ? -12.800 -15.829 33.368 1.00 89.25 188 GLN A CA 1
ATOM 1468 C C . GLN A 1 188 ? -11.705 -14.750 33.291 1.00 89.25 188 GLN A C 1
ATOM 1470 O O . GLN A 1 188 ? -10.514 -15.064 33.306 1.00 89.25 188 GLN A O 1
ATOM 1475 N N . VAL A 1 189 ? -12.079 -13.467 33.220 1.00 88.06 189 VAL A N 1
ATOM 1476 C CA . VAL A 1 189 ? -11.106 -12.372 33.172 1.00 88.06 189 VAL A CA 1
ATOM 1477 C C . VAL A 1 189 ? -10.474 -12.147 34.548 1.00 88.06 189 VAL A C 1
ATOM 1479 O O . VAL A 1 189 ? -11.162 -11.912 35.541 1.00 88.06 189 VAL A O 1
ATOM 1482 N N . GLN A 1 190 ? -9.143 -12.204 34.597 1.00 83.69 190 GLN A N 1
ATOM 1483 C CA . GLN A 1 190 ? -8.336 -11.966 35.801 1.00 83.69 190 GLN A CA 1
ATOM 1484 C C . GLN A 1 190 ? -7.948 -10.486 35.940 1.00 83.69 190 GLN A C 1
ATOM 1486 O O . GLN A 1 190 ? -8.060 -9.727 34.986 1.00 83.69 190 GLN A O 1
ATOM 1491 N N . ALA A 1 191 ? -7.477 -10.047 37.114 1.00 73.50 191 ALA A N 1
ATOM 1492 C CA . ALA A 1 191 ? -7.170 -8.632 37.384 1.00 73.50 191 ALA A CA 1
ATOM 1493 C C . ALA A 1 191 ? -6.135 -8.008 36.422 1.00 73.50 191 ALA A C 1
ATOM 1495 O O . ALA A 1 191 ? -6.248 -6.825 36.110 1.00 73.50 191 ALA A O 1
ATOM 1496 N N . GLU A 1 192 ? -5.200 -8.808 35.907 1.00 74.19 192 GLU A N 1
ATOM 1497 C CA . GLU A 1 192 ? -4.342 -8.475 34.768 1.00 74.19 192 GLU A CA 1
ATOM 1498 C C . GLU A 1 192 ? -4.597 -9.512 33.665 1.00 74.19 192 GLU A C 1
ATOM 1500 O O . GLU A 1 192 ? -4.310 -10.697 33.864 1.00 74.19 192 GLU A O 1
ATOM 1505 N N . PRO A 1 193 ? -5.201 -9.126 32.528 1.00 72.31 193 PRO A N 1
ATOM 1506 C CA . PRO A 1 193 ? -5.619 -10.095 31.532 1.00 72.31 193 PRO A CA 1
ATOM 1507 C C . PRO A 1 193 ? -4.387 -10.653 30.818 1.00 72.31 193 PRO A C 1
ATOM 1509 O O . PRO A 1 193 ? -3.669 -9.944 30.115 1.00 72.31 193 PRO A O 1
ATOM 1512 N N . THR A 1 194 ? -4.135 -11.947 30.999 1.00 82.38 194 THR A N 1
ATOM 1513 C CA . THR A 1 194 ? -3.054 -12.642 30.299 1.00 82.38 194 THR A CA 1
ATOM 1514 C C . THR A 1 194 ? -3.442 -12.934 28.850 1.00 82.38 194 THR A C 1
ATOM 1516 O O . THR A 1 194 ? -4.618 -13.058 28.503 1.00 82.38 194 THR A O 1
ATOM 1519 N N . MET A 1 195 ? -2.440 -13.141 27.991 1.00 82.06 195 MET A N 1
ATOM 1520 C CA . MET A 1 195 ? -2.665 -13.591 26.610 1.00 82.06 195 MET A CA 1
ATOM 1521 C C . MET A 1 195 ? -3.444 -14.910 26.524 1.00 82.06 195 MET A C 1
ATOM 1523 O O . MET A 1 195 ? -4.142 -15.146 25.541 1.00 82.06 195 MET A O 1
ATOM 1527 N N . ALA A 1 196 ? -3.325 -15.777 27.534 1.00 85.38 196 ALA A N 1
ATOM 1528 C CA . ALA A 1 196 ? -4.092 -17.016 27.608 1.00 85.38 196 ALA A CA 1
ATOM 1529 C C . ALA A 1 196 ? -5.592 -16.732 27.778 1.00 85.38 196 ALA A C 1
ATOM 1531 O O . ALA A 1 196 ? -6.387 -17.221 26.982 1.00 85.38 196 ALA A O 1
ATOM 1532 N N . CYS A 1 197 ? -5.947 -15.847 28.715 1.00 87.44 197 CYS A N 1
ATOM 1533 C CA . CYS A 1 197 ? -7.328 -15.422 28.946 1.00 87.44 197 CYS A CA 1
ATOM 1534 C C . CYS A 1 197 ? -7.961 -14.803 27.688 1.00 87.44 197 CYS A C 1
ATOM 1536 O O . CYS A 1 197 ? -9.085 -15.145 27.323 1.00 87.44 197 CYS A O 1
ATOM 1538 N N . VAL A 1 198 ? -7.224 -13.943 26.973 1.00 88.12 198 VAL A N 1
ATOM 1539 C CA . VAL A 1 198 ? -7.705 -13.363 25.707 1.00 88.12 198 VAL A CA 1
ATOM 1540 C C . VAL A 1 198 ? -7.938 -14.457 24.663 1.00 88.12 198 VAL A C 1
ATOM 1542 O O . VAL A 1 198 ? -8.987 -14.466 24.031 1.00 88.12 198 VAL A O 1
ATOM 1545 N N . ARG A 1 199 ? -7.015 -15.414 24.501 1.00 88.75 199 ARG A N 1
ATOM 1546 C CA . ARG A 1 199 ? -7.184 -16.522 23.544 1.00 88.75 199 ARG A CA 1
ATOM 1547 C C . ARG A 1 199 ? -8.385 -17.409 23.863 1.00 88.75 199 ARG A C 1
ATOM 1549 O O . ARG A 1 199 ? -9.084 -17.810 22.939 1.00 88.75 199 ARG A O 1
ATOM 1556 N N . GLU A 1 200 ? -8.638 -17.698 25.134 1.00 91.38 200 GLU A N 1
ATOM 1557 C CA . GLU A 1 200 ? -9.831 -18.439 25.565 1.00 91.38 200 GLU A CA 1
ATOM 1558 C C . GLU A 1 200 ? -11.111 -17.664 25.236 1.00 91.38 200 GLU A C 1
ATOM 1560 O O . GLU A 1 200 ? -12.029 -18.214 24.630 1.00 91.38 200 GLU A O 1
ATOM 1565 N N . GLY A 1 201 ? -11.136 -16.359 25.524 1.00 91.25 201 GLY A N 1
ATOM 1566 C CA . GLY A 1 201 ? -12.248 -15.490 25.144 1.00 91.25 201 GLY A CA 1
ATOM 1567 C C . GLY A 1 201 ? -12.466 -15.414 23.627 1.00 91.25 201 GLY A C 1
ATOM 1568 O O . GLY A 1 201 ? -13.606 -15.402 23.171 1.00 91.25 201 GLY A O 1
ATOM 1569 N N . VAL A 1 202 ? -11.392 -15.427 22.827 1.00 91.06 202 VAL A N 1
ATOM 1570 C CA . VAL A 1 202 ? -11.456 -15.485 21.353 1.00 91.06 202 VAL A CA 1
ATOM 1571 C C . VAL A 1 202 ? -12.011 -16.819 20.870 1.00 91.06 202 VAL A C 1
ATOM 1573 O O . VAL A 1 202 ? -12.808 -16.839 19.936 1.00 91.06 202 VAL A O 1
ATOM 1576 N N . GLN A 1 203 ? -11.632 -17.938 21.490 1.00 91.62 203 GLN A N 1
ATOM 1577 C CA . GLN A 1 203 ? -12.210 -19.243 21.157 1.00 91.62 203 GLN A CA 1
ATOM 1578 C C . GLN A 1 203 ? -13.715 -19.263 21.425 1.00 91.62 203 GLN A C 1
ATOM 1580 O O . GLN A 1 203 ? -14.469 -19.764 20.589 1.00 91.62 203 GLN A O 1
ATOM 1585 N N . GLU A 1 204 ? -14.154 -18.678 22.539 1.00 91.75 204 GLU A N 1
ATOM 1586 C CA . GLU A 1 204 ? -15.576 -18.560 22.855 1.00 91.75 204 GLU A CA 1
ATOM 1587 C C . GLU A 1 204 ? -16.301 -17.655 21.853 1.00 91.75 204 GLU A C 1
ATOM 1589 O O . GLU A 1 204 ? -17.321 -18.047 21.289 1.00 91.75 204 GLU A O 1
ATOM 1594 N N . ALA A 1 205 ? -15.722 -16.496 21.527 1.00 91.19 205 ALA A N 1
ATOM 1595 C CA . ALA A 1 205 ? -16.250 -15.602 20.499 1.00 91.19 205 ALA A CA 1
ATOM 1596 C C . ALA A 1 205 ? -16.347 -16.295 19.127 1.00 91.19 205 ALA A C 1
ATOM 1598 O O . ALA A 1 205 ? -17.355 -16.173 18.441 1.00 91.19 205 ALA A O 1
ATOM 1599 N N . ASN A 1 206 ? -15.349 -17.088 18.733 1.00 91.31 206 ASN A N 1
ATOM 1600 C CA . ASN A 1 206 ? -15.354 -17.824 17.465 1.00 91.31 206 ASN A CA 1
ATOM 1601 C C . ASN A 1 206 ? -16.437 -18.912 17.404 1.00 91.31 206 ASN A C 1
ATOM 1603 O O . ASN A 1 206 ? -16.988 -19.161 16.328 1.00 91.31 206 ASN A O 1
ATOM 1607 N N . ARG A 1 207 ? -16.741 -19.558 18.538 1.00 91.88 207 ARG A N 1
ATOM 1608 C CA . ARG A 1 207 ? -17.806 -20.567 18.653 1.00 91.88 207 ARG A CA 1
ATOM 1609 C C . ARG A 1 207 ? -19.187 -19.926 18.634 1.00 91.88 207 ARG A C 1
ATOM 1611 O O . ARG A 1 207 ? -20.046 -20.361 17.873 1.00 91.88 207 ARG A O 1
ATOM 1618 N N . PHE A 1 208 ? -19.378 -18.893 19.448 1.00 92.44 208 PHE A N 1
ATOM 1619 C CA . PHE A 1 208 ? -20.660 -18.216 19.624 1.00 92.44 208 PHE A CA 1
ATOM 1620 C C . PHE A 1 208 ? -21.012 -17.278 18.463 1.00 92.44 208 PHE A C 1
ATOM 1622 O O . PHE A 1 208 ? -22.187 -17.073 18.171 1.00 92.44 208 PHE A O 1
ATOM 1629 N N . ARG A 1 209 ? -19.993 -16.734 17.782 1.00 90.31 209 ARG A N 1
ATOM 1630 C CA . ARG A 1 209 ? -20.094 -15.723 16.715 1.00 90.31 209 ARG A CA 1
ATOM 1631 C C . ARG A 1 209 ? -20.980 -14.537 17.126 1.00 90.31 209 ARG A C 1
ATOM 1633 O O . ARG A 1 209 ? -22.024 -14.313 16.508 1.00 90.31 209 ARG A O 1
ATOM 1640 N N . PRO A 1 210 ? -20.592 -13.792 18.179 1.00 89.38 210 PRO A N 1
ATOM 1641 C CA . PRO A 1 210 ? -21.356 -12.639 18.626 1.00 89.38 210 PRO A CA 1
ATOM 1642 C C . PRO A 1 210 ? -21.359 -11.541 17.561 1.00 89.38 210 PRO A C 1
ATOM 1644 O O . PRO A 1 210 ? -20.348 -11.281 16.914 1.00 89.38 210 PRO A O 1
ATOM 1647 N N . ASP A 1 211 ? -22.478 -10.836 17.431 1.00 86.50 211 ASP A N 1
ATOM 1648 C CA . ASP A 1 211 ? -22.565 -9.612 16.634 1.00 86.50 211 ASP A CA 1
ATOM 1649 C C . ASP A 1 211 ? -22.296 -8.349 17.464 1.00 86.50 211 ASP A C 1
ATOM 1651 O O . ASP A 1 211 ? -22.240 -7.239 16.929 1.00 86.50 211 ASP A O 1
ATOM 1655 N N . THR A 1 212 ? -22.151 -8.491 18.783 1.00 88.69 212 THR A N 1
ATOM 1656 C CA . THR A 1 212 ? -21.775 -7.422 19.709 1.00 88.69 212 THR A CA 1
ATOM 1657 C C . THR A 1 212 ? -21.040 -7.997 20.917 1.00 88.69 212 THR A C 1
ATOM 1659 O O . THR A 1 212 ? -21.413 -9.036 21.456 1.00 88.69 212 THR A O 1
ATOM 1662 N N . ILE A 1 213 ? -20.009 -7.292 21.384 1.00 91.50 213 ILE A N 1
ATOM 1663 C CA . ILE A 1 213 ? -19.306 -7.607 22.633 1.00 91.50 213 ILE A CA 1
ATOM 1664 C C . ILE A 1 213 ? -19.632 -6.526 23.665 1.00 91.50 213 ILE A C 1
ATOM 1666 O O . ILE A 1 213 ? -19.525 -5.331 23.382 1.00 91.50 213 ILE A O 1
ATOM 1670 N N . ILE A 1 214 ? -20.035 -6.953 24.862 1.00 91.19 214 ILE A N 1
ATOM 1671 C CA . ILE A 1 214 ? -20.378 -6.095 25.996 1.00 91.19 214 ILE A CA 1
ATOM 1672 C C . ILE A 1 214 ? -19.373 -6.361 27.112 1.00 91.19 214 ILE A C 1
ATOM 1674 O O . ILE A 1 214 ? -19.436 -7.378 27.799 1.00 91.19 214 ILE A O 1
ATOM 1678 N N . ALA A 1 215 ? -18.457 -5.427 27.347 1.00 92.31 215 ALA A N 1
ATOM 1679 C CA . ALA A 1 215 ? -17.586 -5.510 28.517 1.00 92.31 215 ALA A CA 1
ATOM 1680 C C . ALA A 1 215 ? -18.312 -4.975 29.757 1.00 92.31 215 ALA A C 1
ATOM 1682 O O . ALA A 1 215 ? -18.792 -3.842 29.726 1.00 92.31 215 ALA A O 1
ATOM 1683 N N . THR A 1 216 ? -18.357 -5.739 30.849 1.00 89.12 216 THR A N 1
ATOM 1684 C CA . THR A 1 216 ? -18.899 -5.286 32.138 1.00 89.12 216 THR A CA 1
ATOM 1685 C C . THR A 1 216 ? -17.842 -5.431 33.221 1.00 89.12 216 THR A C 1
ATOM 1687 O O . THR A 1 216 ? -17.505 -6.543 33.621 1.00 89.12 216 THR A O 1
ATOM 1690 N N . GLY A 1 217 ? -17.327 -4.309 33.727 1.00 87.50 217 GLY A N 1
ATOM 1691 C CA . GLY A 1 217 ? -16.480 -4.329 34.918 1.00 87.50 217 GLY A CA 1
ATOM 1692 C C . GLY A 1 217 ? -15.523 -3.158 35.071 1.00 87.50 217 GLY A C 1
ATOM 1693 O O . GLY A 1 217 ? -15.920 -1.997 34.955 1.00 87.50 217 GLY A O 1
ATOM 1694 N N . GLY A 1 218 ? -14.282 -3.461 35.452 1.00 85.12 218 GLY A N 1
ATOM 1695 C CA . GLY A 1 218 ? -13.171 -2.509 35.522 1.00 85.12 218 GLY A CA 1
ATOM 1696 C C . GLY A 1 218 ? -12.320 -2.500 34.247 1.00 85.12 218 GLY A C 1
ATOM 1697 O O . GLY A 1 218 ? -12.762 -2.940 33.192 1.00 85.12 218 GLY A O 1
ATOM 1698 N N . GLY A 1 219 ? -11.082 -2.015 34.350 1.00 81.81 219 GLY A N 1
ATOM 1699 C CA . GLY A 1 219 ? -10.158 -1.920 33.216 1.00 81.81 219 GLY A CA 1
ATOM 1700 C C . GLY A 1 219 ? -9.830 -3.268 32.594 1.00 81.81 219 GLY A C 1
ATOM 1701 O O . GLY A 1 219 ? -9.931 -3.398 31.383 1.00 81.81 219 GLY A O 1
ATOM 1702 N N . SER A 1 220 ? -9.580 -4.289 33.417 1.00 86.75 220 SER A N 1
ATOM 1703 C CA . SER A 1 220 ? -9.213 -5.608 32.905 1.00 86.75 220 SER A CA 1
ATOM 1704 C C . SER A 1 220 ? -10.289 -6.247 32.002 1.00 86.75 220 SER A C 1
ATOM 1706 O O . SER A 1 220 ? -9.976 -6.508 30.840 1.00 86.75 220 SER A O 1
ATOM 1708 N N . PRO A 1 221 ? -11.568 -6.402 32.420 1.00 89.19 221 PRO A N 1
ATOM 1709 C CA . PRO A 1 221 ? -12.618 -6.881 31.513 1.00 89.19 221 PRO A CA 1
ATOM 1710 C C . PRO A 1 221 ? -12.793 -6.045 30.241 1.00 89.19 221 PRO A C 1
ATOM 1712 O O . PRO A 1 221 ? -13.077 -6.601 29.185 1.00 89.19 221 PRO A O 1
ATOM 1715 N N . MET A 1 222 ? -12.605 -4.721 30.308 1.00 89.06 222 MET A N 1
ATOM 1716 C CA . MET A 1 222 ? -12.715 -3.849 29.129 1.00 89.06 222 MET A CA 1
ATOM 1717 C C . MET A 1 222 ? -11.558 -4.033 28.149 1.00 89.06 222 MET A C 1
ATOM 1719 O O . MET A 1 222 ? -11.788 -4.089 26.942 1.00 89.06 222 MET A O 1
ATOM 1723 N N . ASP A 1 223 ? -10.329 -4.123 28.647 1.00 87.25 223 ASP A N 1
ATOM 1724 C CA . ASP A 1 223 ? -9.143 -4.286 27.809 1.00 87.25 223 ASP A CA 1
ATOM 1725 C C . ASP A 1 223 ? -9.100 -5.697 27.207 1.00 87.25 223 ASP A C 1
ATOM 1727 O O . ASP A 1 223 ? -8.850 -5.846 26.009 1.00 87.25 223 ASP A O 1
ATOM 1731 N N . ALA A 1 224 ? -9.469 -6.718 27.991 1.00 89.62 224 ALA A N 1
ATOM 1732 C CA . ALA A 1 224 ? -9.651 -8.083 27.508 1.00 89.62 224 ALA A CA 1
ATOM 1733 C C . ALA A 1 224 ? -10.726 -8.155 26.415 1.00 89.62 224 ALA A C 1
ATOM 1735 O O . ALA A 1 224 ? -10.481 -8.739 25.365 1.00 89.62 224 ALA A O 1
ATOM 1736 N N . ALA A 1 225 ? -11.885 -7.513 26.607 1.00 90.19 225 ALA A N 1
ATOM 1737 C CA . ALA A 1 225 ? -12.951 -7.489 25.607 1.00 90.19 225 ALA A CA 1
ATOM 1738 C C . ALA A 1 225 ? -12.510 -6.844 24.285 1.00 90.19 225 ALA A C 1
ATOM 1740 O O . ALA A 1 225 ? -12.795 -7.388 23.221 1.00 90.19 225 ALA A O 1
ATOM 1741 N N . LYS A 1 226 ? -11.780 -5.720 24.338 1.00 88.50 226 LYS A N 1
ATOM 1742 C CA . LYS A 1 226 ? -11.230 -5.061 23.139 1.00 88.50 226 LYS A CA 1
ATOM 1743 C C . LYS A 1 226 ? -10.219 -5.956 22.417 1.00 88.50 226 LYS A C 1
ATOM 1745 O O . LYS A 1 226 ? -10.220 -5.998 21.190 1.00 88.50 226 LYS A O 1
ATOM 1750 N N . ALA A 1 227 ? -9.374 -6.671 23.161 1.00 88.25 227 ALA A N 1
ATOM 1751 C CA . ALA A 1 227 ? -8.407 -7.604 22.587 1.00 88.25 227 ALA A CA 1
ATOM 1752 C C . ALA A 1 227 ? -9.091 -8.833 21.963 1.00 88.25 227 ALA A C 1
ATOM 1754 O O . ALA A 1 227 ? -8.758 -9.204 20.840 1.00 88.25 227 ALA A O 1
ATOM 1755 N N . ILE A 1 228 ? -10.082 -9.415 22.651 1.00 90.00 228 ILE A N 1
ATOM 1756 C CA . ILE A 1 228 ? -10.899 -10.526 22.141 1.00 90.00 228 ILE A CA 1
ATOM 1757 C C . ILE A 1 228 ? -1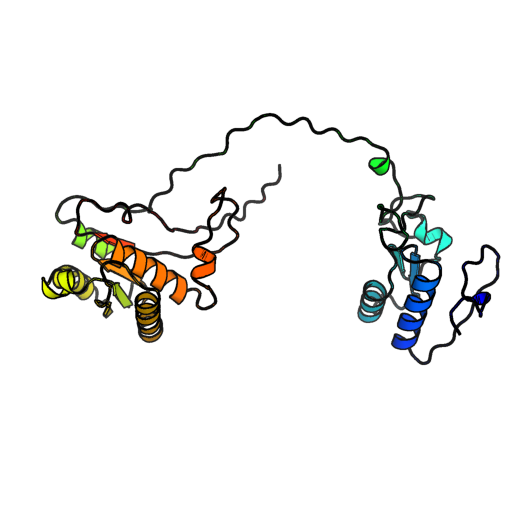1.587 -10.114 20.846 1.00 90.00 228 ILE A C 1
ATOM 1759 O O . ILE A 1 228 ? -11.528 -10.837 19.858 1.00 90.00 228 ILE A O 1
ATOM 1763 N N . TRP A 1 229 ? -12.205 -8.936 20.844 1.00 88.38 229 TRP A N 1
ATOM 1764 C CA . TRP A 1 229 ? -12.885 -8.401 19.678 1.00 88.38 229 TRP A CA 1
ATOM 1765 C C . TRP A 1 229 ? -11.941 -8.242 18.477 1.00 88.38 229 TRP A C 1
ATOM 1767 O O . TRP A 1 229 ? -12.233 -8.751 17.396 1.00 88.38 229 TRP A O 1
ATOM 1777 N N . LEU A 1 230 ? -10.777 -7.616 18.680 1.00 84.94 230 LEU A N 1
ATOM 1778 C CA . LEU A 1 230 ? -9.784 -7.426 17.624 1.00 84.94 230 LEU A CA 1
ATOM 1779 C C . LEU A 1 230 ? -9.302 -8.759 17.033 1.00 84.94 230 LEU A C 1
ATOM 1781 O O . LEU A 1 230 ? -9.230 -8.905 15.818 1.00 84.94 230 LEU A O 1
ATOM 1785 N N . MET A 1 231 ? -8.999 -9.739 17.886 1.00 85.38 231 MET A N 1
ATOM 1786 C CA . MET A 1 231 ? -8.541 -11.061 17.448 1.00 85.38 231 MET A CA 1
ATOM 1787 C C . MET A 1 231 ? -9.658 -11.916 16.832 1.00 85.38 231 MET A C 1
ATOM 1789 O O . MET A 1 231 ? -9.372 -12.788 16.018 1.00 85.38 231 MET A O 1
ATOM 1793 N N . HIS A 1 232 ? -10.918 -11.689 17.212 1.00 86.38 232 HIS A N 1
ATOM 1794 C CA . HIS A 1 232 ? -12.076 -12.357 16.617 1.00 86.38 232 HIS A CA 1
ATOM 1795 C C . HIS A 1 232 ? -12.335 -11.863 15.188 1.00 86.38 232 HIS A C 1
ATOM 1797 O O . HIS A 1 232 ? -12.556 -12.675 14.293 1.00 86.38 232 HIS A O 1
ATOM 1803 N N . GLU A 1 233 ? -12.267 -10.547 14.954 1.00 82.50 233 GLU A N 1
ATOM 1804 C CA . GLU A 1 233 ? -12.400 -9.982 13.604 1.00 82.50 233 GLU A CA 1
ATOM 1805 C C . GLU A 1 233 ? -11.166 -10.248 12.731 1.00 82.50 233 GLU A C 1
ATOM 1807 O O . GLU A 1 233 ? -11.295 -10.424 11.519 1.00 82.50 233 GLU A O 1
ATOM 1812 N N . GLN A 1 234 ? -9.971 -10.272 13.329 1.00 81.25 234 GLN A N 1
ATOM 1813 C CA . GLN A 1 234 ? -8.702 -10.432 12.618 1.00 81.25 234 GLN A CA 1
ATOM 1814 C C . GLN A 1 234 ? -7.837 -11.538 13.242 1.00 81.25 234 GLN A C 1
ATOM 1816 O O . GLN A 1 234 ? -6.864 -11.242 13.943 1.00 81.25 234 GLN A O 1
ATOM 1821 N N . PRO A 1 235 ? -8.132 -12.818 12.950 1.00 76.88 235 PRO A N 1
ATOM 1822 C CA . PRO A 1 235 ? -7.403 -13.952 13.523 1.00 76.88 235 PRO A CA 1
ATOM 1823 C C . PRO A 1 235 ? -5.921 -14.011 13.111 1.00 76.88 235 PRO A C 1
ATOM 1825 O O . PRO A 1 235 ? -5.118 -14.598 13.828 1.00 76.88 235 PRO A O 1
ATOM 1828 N N . GLU A 1 236 ? -5.548 -13.363 12.003 1.00 73.75 236 GLU A N 1
ATOM 1829 C CA . GLU A 1 236 ? -4.166 -13.239 11.502 1.00 73.75 236 GLU A CA 1
ATOM 1830 C C . GLU A 1 236 ? -3.294 -12.284 12.350 1.00 73.75 236 GLU A C 1
ATOM 1832 O O . GLU A 1 236 ? -2.082 -12.195 12.156 1.00 73.75 236 GLU A O 1
ATOM 1837 N N . THR A 1 237 ? -3.890 -11.509 13.266 1.00 68.38 237 THR A N 1
ATOM 1838 C CA . THR A 1 237 ? -3.179 -10.436 13.977 1.00 68.38 237 THR A CA 1
ATOM 1839 C C . THR A 1 237 ? -2.447 -10.954 15.209 1.00 68.38 237 THR A C 1
ATOM 1841 O O . THR A 1 237 ? -3.050 -11.443 16.166 1.00 68.38 237 THR A O 1
ATOM 1844 N N . GLU A 1 238 ? -1.131 -10.749 15.240 1.00 67.00 238 GLU A N 1
ATOM 1845 C CA . GLU A 1 238 ? -0.295 -11.108 16.381 1.00 67.00 238 GLU A CA 1
ATOM 1846 C C . GLU A 1 238 ? -0.267 -9.978 17.426 1.00 67.00 238 GLU A C 1
ATOM 1848 O O . GLU A 1 238 ? 0.208 -8.865 17.176 1.00 67.00 238 GLU A O 1
ATOM 1853 N N . LEU A 1 239 ? -0.770 -10.254 18.636 1.00 63.56 239 LEU A N 1
ATOM 1854 C CA . LEU A 1 239 ? -0.965 -9.218 19.660 1.00 63.56 239 LEU A CA 1
ATOM 1855 C C . LEU A 1 239 ? 0.346 -8.564 20.135 1.00 63.56 239 LEU A C 1
ATOM 1857 O O . LEU A 1 239 ? 0.353 -7.413 20.569 1.00 63.56 239 LEU A O 1
ATOM 1861 N N . GLN A 1 240 ? 1.468 -9.274 20.018 1.00 63.06 240 GLN A N 1
ATOM 1862 C CA . GLN A 1 240 ? 2.794 -8.750 20.351 1.00 63.06 240 GLN A CA 1
ATOM 1863 C C . GLN A 1 240 ? 3.235 -7.628 19.401 1.00 63.06 240 GLN A C 1
ATOM 1865 O O . GLN A 1 240 ? 3.840 -6.655 19.852 1.00 63.06 240 GLN A O 1
ATOM 1870 N N . GLY A 1 241 ? 2.847 -7.691 18.122 1.00 60.75 241 GLY A N 1
ATOM 1871 C CA . GLY A 1 241 ? 3.076 -6.610 17.159 1.00 60.75 241 GLY A CA 1
ATOM 1872 C C . GLY A 1 241 ? 2.273 -5.342 17.478 1.00 60.75 241 GLY A C 1
ATOM 1873 O O . GLY A 1 241 ? 2.731 -4.230 17.211 1.00 60.75 241 GLY A O 1
ATOM 1874 N N . LEU A 1 242 ? 1.109 -5.485 18.123 1.00 64.44 242 LEU A N 1
ATOM 1875 C CA . LEU A 1 242 ? 0.262 -4.361 18.548 1.00 64.44 242 LEU A CA 1
ATOM 1876 C C . LEU A 1 242 ? 0.828 -3.606 19.758 1.00 64.44 242 LEU A C 1
ATOM 1878 O O . LEU A 1 242 ? 0.567 -2.411 19.916 1.00 64.44 242 LEU A O 1
ATOM 1882 N N . ALA A 1 243 ? 1.607 -4.292 20.597 1.00 61.12 243 ALA A N 1
ATOM 1883 C CA . ALA A 1 243 ? 2.213 -3.741 21.807 1.00 61.12 243 ALA A CA 1
ATOM 1884 C C . ALA A 1 243 ? 3.516 -2.961 21.549 1.00 61.12 243 ALA A C 1
ATOM 1886 O O . ALA A 1 243 ? 4.117 -2.438 22.492 1.00 61.12 243 ALA A O 1
ATOM 1887 N N . MET A 1 244 ? 3.968 -2.861 20.293 1.00 63.00 244 MET A N 1
ATOM 1888 C CA . MET A 1 244 ? 5.168 -2.094 19.965 1.00 63.00 244 MET A CA 1
ATOM 1889 C C . MET A 1 244 ? 5.015 -0.617 20.355 1.00 63.00 244 MET A C 1
ATOM 1891 O O . MET A 1 244 ? 3.947 -0.009 20.242 1.00 63.00 244 MET A O 1
ATOM 1895 N N . ARG A 1 245 ? 6.104 -0.023 20.853 1.00 51.44 245 ARG A N 1
ATOM 1896 C CA . ARG A 1 245 ? 6.150 1.404 21.192 1.00 51.44 245 ARG A CA 1
ATOM 1897 C C . ARG A 1 245 ? 6.338 2.215 19.914 1.00 51.44 245 ARG A C 1
ATOM 1899 O O . ARG A 1 245 ? 7.184 1.885 19.090 1.00 51.44 245 ARG A O 1
ATOM 1906 N N . PHE A 1 246 ? 5.578 3.296 19.770 1.00 62.69 246 PHE A N 1
ATOM 1907 C CA . PHE A 1 246 ? 5.647 4.179 18.605 1.00 62.69 246 PHE A CA 1
ATOM 1908 C C . PHE A 1 246 ? 5.902 5.620 19.041 1.00 62.69 246 PHE A C 1
ATOM 1910 O O . PHE A 1 246 ? 5.412 6.041 20.087 1.00 62.69 246 PHE A O 1
ATOM 1917 N N . MET A 1 247 ? 6.625 6.377 18.210 1.00 57.19 247 MET A N 1
ATOM 1918 C CA . MET A 1 247 ? 6.852 7.812 18.430 1.00 57.19 247 MET A CA 1
ATOM 1919 C C . MET A 1 247 ? 5.657 8.681 18.002 1.00 57.19 247 MET A C 1
ATOM 1921 O O . MET A 1 247 ? 5.394 9.696 18.633 1.00 57.19 247 MET A O 1
ATOM 1925 N N . ASP A 1 248 ? 4.915 8.286 16.959 1.00 62.53 248 ASP A N 1
ATOM 1926 C CA . ASP A 1 248 ? 3.674 8.951 16.531 1.00 62.53 248 ASP A CA 1
ATOM 1927 C C . ASP A 1 248 ? 2.600 7.898 16.236 1.00 62.53 248 ASP A C 1
ATOM 1929 O O . ASP A 1 248 ? 2.768 7.027 15.379 1.00 62.53 248 ASP A O 1
ATOM 1933 N N . ILE A 1 249 ? 1.474 7.995 16.939 1.00 65.25 249 ILE A N 1
ATOM 1934 C CA . ILE A 1 249 ? 0.324 7.097 16.793 1.00 65.25 249 ILE A CA 1
ATOM 1935 C C . ILE A 1 249 ? -0.368 7.213 15.424 1.00 65.25 249 ILE A C 1
ATOM 1937 O O . ILE A 1 249 ? -1.070 6.282 15.030 1.00 65.25 249 ILE A O 1
ATOM 1941 N N . ARG A 1 250 ? -0.169 8.316 14.683 1.00 63.38 250 ARG A N 1
ATOM 1942 C CA . ARG A 1 250 ? -0.735 8.540 13.338 1.00 63.38 250 ARG A CA 1
ATOM 1943 C C . ARG A 1 250 ? 0.010 7.793 12.241 1.00 63.38 250 ARG A C 1
ATOM 1945 O O . ARG A 1 250 ? -0.589 7.479 11.223 1.00 63.38 250 ARG A O 1
ATOM 1952 N N . LYS A 1 251 ? 1.290 7.474 12.445 1.00 61.44 251 LYS A N 1
ATOM 1953 C CA . LYS A 1 251 ? 2.113 6.748 11.462 1.00 61.44 251 LYS A CA 1
ATOM 1954 C C . LYS A 1 251 ? 1.934 5.223 11.546 1.00 61.44 251 LYS A C 1
ATOM 1956 O O . LYS A 1 251 ? 2.768 4.472 11.049 1.00 61.44 251 LYS A O 1
ATOM 1961 N N . ARG A 1 252 ? 0.860 4.760 12.199 1.00 63.56 252 ARG A N 1
ATOM 1962 C CA . ARG A 1 252 ? 0.486 3.342 12.285 1.00 63.56 252 ARG A CA 1
ATOM 1963 C C . ARG A 1 252 ? -0.169 2.871 10.985 1.00 63.56 252 ARG A C 1
ATOM 1965 O O . ARG A 1 252 ? -1.012 3.563 10.426 1.00 63.56 252 ARG A O 1
ATOM 1972 N N . TYR A 1 253 ? 0.174 1.654 10.578 1.00 42.31 253 TYR A N 1
ATOM 1973 C CA . TYR A 1 253 ? -0.243 1.007 9.332 1.00 42.31 253 TYR A CA 1
ATOM 1974 C C . TYR A 1 253 ? -1.283 -0.114 9.561 1.00 42.31 253 TYR A C 1
ATOM 1976 O O . TYR A 1 253 ? -1.046 -1.208 9.091 1.00 42.31 253 TYR A O 1
ATOM 1984 N N . TRP A 1 254 ? -2.409 0.070 10.280 1.00 46.72 254 TRP A N 1
ATOM 1985 C CA . TRP A 1 254 ? -3.380 -1.047 10.479 1.00 46.72 254 TRP A CA 1
ATOM 1986 C C . TRP A 1 254 ? -4.882 -0.652 10.573 1.00 46.72 254 TRP A C 1
ATOM 1988 O O . TRP A 1 254 ? -5.215 0.481 10.938 1.00 46.72 254 TRP A O 1
ATOM 1998 N N . LEU A 1 255 ? -5.766 -1.604 10.195 1.00 37.41 255 LEU A N 1
ATOM 1999 C CA . LEU A 1 255 ? -7.216 -1.496 9.861 1.00 37.41 255 LEU A CA 1
ATOM 2000 C C . LEU A 1 255 ? -8.195 -1.981 10.993 1.00 37.41 255 LEU A C 1
ATOM 2002 O O . LEU A 1 255 ? -7.758 -2.086 12.127 1.00 37.41 255 LEU A O 1
ATOM 2006 N N . ARG A 1 256 ? -9.530 -2.098 10.757 1.00 38.16 256 ARG A N 1
ATOM 2007 C CA . ARG A 1 256 ? -10.634 -1.465 11.561 1.00 38.16 256 ARG A CA 1
ATOM 2008 C C . ARG A 1 256 ? -11.918 -2.275 11.896 1.00 38.16 256 ARG A C 1
ATOM 2010 O O . ARG A 1 256 ? -12.404 -2.928 10.986 1.00 38.16 256 ARG A O 1
ATOM 2017 N N . GLY A 1 257 ? -12.560 -2.003 13.064 1.00 32.22 257 GLY A N 1
ATOM 2018 C CA . GLY A 1 257 ? -13.995 -2.277 13.403 1.00 32.22 257 GLY A CA 1
ATOM 2019 C C . GLY A 1 257 ? -14.538 -1.598 14.721 1.00 32.22 257 GLY A C 1
ATOM 2020 O O . GLY A 1 257 ? -13.908 -0.635 15.175 1.00 32.22 257 GLY A O 1
ATOM 2021 N N . ASP A 1 258 ? -15.660 -2.050 15.350 1.00 32.59 258 ASP A N 1
ATOM 2022 C CA . ASP A 1 258 ? -16.359 -1.425 16.527 1.00 32.59 258 ASP A CA 1
ATOM 2023 C C . ASP A 1 258 ? -16.533 -2.288 17.842 1.00 32.59 258 ASP A C 1
ATOM 2025 O O . ASP A 1 258 ? -16.879 -3.460 17.776 1.00 32.59 258 ASP A O 1
ATOM 2029 N N . THR A 1 259 ? -16.426 -1.690 19.061 1.00 36.66 259 THR A N 1
ATOM 2030 C CA . THR A 1 259 ? -16.697 -2.302 20.416 1.00 36.66 259 THR A CA 1
ATOM 2031 C C . THR A 1 259 ? -17.471 -1.374 21.378 1.00 36.66 259 THR A C 1
ATOM 2033 O O . THR A 1 259 ? -17.315 -0.153 21.302 1.00 36.66 259 THR A O 1
ATOM 2036 N N . ILE A 1 260 ? -18.243 -1.932 22.336 1.00 40.84 260 ILE A N 1
ATOM 2037 C CA . ILE A 1 260 ? -18.984 -1.211 23.401 1.00 40.84 260 ILE A CA 1
ATOM 2038 C C . ILE A 1 260 ? -18.531 -1.661 24.810 1.00 40.84 260 ILE A C 1
ATOM 2040 O O . ILE A 1 260 ? -18.336 -2.847 25.071 1.00 40.84 260 ILE A O 1
ATOM 2044 N N . CYS A 1 261 ? -18.370 -0.717 25.749 1.00 38.81 261 CYS A N 1
ATOM 2045 C CA . CYS A 1 261 ? -17.889 -0.983 27.116 1.00 38.81 261 CYS A CA 1
ATOM 2046 C C . CYS A 1 261 ? -18.803 -0.361 28.192 1.00 38.81 261 CYS A C 1
ATOM 2048 O O . CYS A 1 261 ? -19.192 0.800 28.076 1.00 38.81 261 CYS A O 1
ATOM 2050 N N . SER A 1 262 ? -19.085 -1.102 29.270 1.00 34.91 262 SER A N 1
ATOM 2051 C CA . SER A 1 262 ? -19.842 -0.680 30.459 1.00 34.91 262 SER A CA 1
ATOM 2052 C C . SER A 1 262 ? -19.005 -0.853 31.735 1.00 34.91 262 SER A C 1
ATOM 2054 O O . SER A 1 262 ? -18.253 -1.818 31.881 1.00 34.91 262 SER A O 1
ATOM 2056 N N . ALA A 1 263 ? -19.111 0.087 32.681 1.00 34.34 263 ALA A N 1
ATOM 2057 C CA . ALA A 1 263 ? -18.184 0.182 33.808 1.00 34.34 263 ALA A CA 1
ATOM 2058 C C . ALA A 1 263 ? -18.836 0.231 35.192 1.00 34.34 263 ALA A C 1
ATOM 2060 O O . ALA A 1 263 ? -19.739 1.032 35.416 1.00 34.34 263 ALA A O 1
ATOM 2061 N N . HIS A 1 264 ? -18.282 -0.527 36.147 1.00 38.00 264 HIS A N 1
ATOM 2062 C CA . HIS A 1 264 ? -18.756 -0.575 37.542 1.00 38.00 264 HIS A CA 1
ATOM 2063 C C . HIS A 1 264 ? -17.809 0.067 38.582 1.00 38.00 264 HIS A C 1
ATOM 2065 O O . HIS A 1 264 ? -18.264 0.438 39.660 1.00 38.00 264 HIS A O 1
ATOM 2071 N N . ARG A 1 265 ? -16.514 0.286 38.280 1.00 32.50 265 ARG A N 1
ATOM 2072 C CA . ARG A 1 265 ? -15.576 1.035 39.161 1.00 32.50 265 ARG A CA 1
ATOM 2073 C C . ARG A 1 265 ? -15.450 2.506 38.761 1.00 32.50 265 ARG A C 1
ATOM 2075 O O . ARG A 1 265 ? -15.387 2.806 37.568 1.00 32.50 265 ARG A O 1
ATOM 2082 N N . ARG A 1 266 ? -15.375 3.424 39.737 1.00 32.19 266 ARG A N 1
ATOM 2083 C CA . ARG A 1 266 ? -15.300 4.884 39.502 1.00 32.19 266 ARG A CA 1
ATOM 2084 C C . ARG A 1 266 ? -13.989 5.344 38.839 1.00 32.19 266 ARG A C 1
ATOM 2086 O O . ARG A 1 266 ? -14.065 6.236 38.003 1.00 32.19 266 ARG A O 1
ATOM 2093 N N . ASP A 1 267 ? -12.867 4.652 39.052 1.00 32.59 267 ASP A N 1
ATOM 2094 C CA . ASP A 1 267 ? -11.530 5.235 38.806 1.00 32.59 267 ASP A CA 1
ATOM 2095 C C . ASP A 1 267 ? -10.796 4.771 37.530 1.00 32.59 267 ASP A C 1
ATOM 2097 O O . ASP A 1 267 ? -9.592 4.976 37.406 1.00 32.59 267 ASP A O 1
ATOM 2101 N N . ASN A 1 268 ? -11.474 4.125 36.570 1.00 38.62 268 ASN A N 1
ATOM 2102 C CA . ASN A 1 268 ? -10.794 3.539 35.402 1.00 38.62 268 ASN A CA 1
ATOM 2103 C C . ASN A 1 268 ? -11.045 4.299 34.084 1.00 38.62 268 ASN A C 1
ATOM 2105 O O . ASN A 1 268 ? -12.194 4.482 33.681 1.00 38.62 268 ASN A O 1
ATOM 2109 N N . TRP A 1 269 ? -9.970 4.715 33.402 1.00 30.02 269 TRP A N 1
ATOM 2110 C CA . TRP A 1 269 ? -9.988 5.549 32.184 1.00 30.02 269 TRP A CA 1
ATOM 2111 C C . TRP A 1 269 ? -10.200 4.761 30.877 1.00 30.02 269 TRP A C 1
ATOM 2113 O O . TRP A 1 269 ? -10.492 5.352 29.835 1.00 30.02 269 TRP A O 1
ATOM 2123 N N . SER A 1 270 ? -10.139 3.425 30.924 1.00 45.91 270 SER A N 1
ATOM 2124 C CA . SER A 1 270 ? -10.362 2.528 29.774 1.00 45.91 270 SER A CA 1
ATOM 2125 C C . SER A 1 270 ? -11.768 2.627 29.151 1.00 45.91 270 SER A C 1
ATOM 2127 O O . SER A 1 270 ? -11.994 2.145 28.037 1.00 45.91 270 SER A O 1
ATOM 2129 N N . LYS A 1 271 ? -12.699 3.306 29.839 1.00 45.41 271 LYS A N 1
ATOM 2130 C CA . LYS A 1 271 ? -14.078 3.599 29.408 1.00 45.41 271 LYS A CA 1
ATOM 2131 C C . LYS A 1 271 ? -14.157 4.566 28.226 1.00 45.41 271 LYS A C 1
ATOM 2133 O O . LYS A 1 271 ? -15.052 4.455 27.398 1.00 45.41 271 LYS A O 1
ATOM 2138 N N . ILE A 1 272 ? -13.253 5.549 28.199 1.00 33.75 272 ILE A N 1
ATOM 2139 C CA . ILE A 1 272 ? -13.269 6.680 27.255 1.00 33.75 272 ILE A CA 1
ATOM 2140 C C . ILE A 1 272 ? -12.185 6.501 26.186 1.00 33.75 272 ILE A C 1
ATOM 2142 O O . ILE A 1 272 ? -12.268 7.106 25.119 1.00 33.75 272 ILE A O 1
ATOM 2146 N N . SER A 1 273 ? -11.197 5.625 26.420 1.00 33.84 273 SER A N 1
ATOM 2147 C CA . SER A 1 273 ? -10.207 5.276 25.405 1.00 33.84 273 SER A CA 1
ATOM 2148 C C . SER A 1 273 ? -10.874 4.500 24.265 1.00 33.84 273 SER A C 1
ATOM 2150 O O . SER A 1 273 ? -11.037 3.274 24.284 1.00 33.84 273 SER A O 1
ATOM 2152 N N . SER A 1 274 ? -11.285 5.243 23.238 1.00 34.62 274 SER A N 1
ATOM 2153 C CA . SER A 1 274 ? -11.717 4.671 21.977 1.00 34.62 274 SER A CA 1
ATOM 2154 C C . SER A 1 274 ? -10.503 4.056 21.285 1.00 34.62 274 SER A C 1
ATOM 2156 O O . SER A 1 274 ? -9.728 4.752 20.631 1.00 34.62 274 SER A O 1
ATOM 2158 N N . GLY A 1 275 ? -10.371 2.736 21.364 1.00 39.22 275 GLY A N 1
ATOM 2159 C CA . GLY A 1 275 ? -9.708 1.958 20.322 1.00 39.22 275 GLY A CA 1
ATOM 2160 C C . GLY A 1 275 ? -10.651 1.842 19.130 1.00 39.22 275 GLY A C 1
ATOM 2161 O O . GLY A 1 275 ? -11.088 0.750 18.807 1.00 39.22 275 GLY A O 1
ATOM 2162 N N . ARG A 1 276 ? -11.053 2.978 18.542 1.00 32.69 276 ARG A N 1
ATOM 2163 C CA . ARG A 1 276 ? -11.912 3.004 17.357 1.00 32.69 276 ARG A CA 1
ATOM 2164 C C . ARG A 1 276 ? -11.065 3.397 16.170 1.00 32.69 276 ARG A C 1
ATOM 2166 O O . ARG A 1 276 ? -10.579 4.524 16.056 1.00 32.69 276 ARG A O 1
ATOM 2173 N N . LEU A 1 277 ? -10.874 2.448 15.282 1.00 33.28 277 LEU A N 1
ATOM 2174 C CA . LEU A 1 277 ? -10.123 2.646 14.070 1.00 33.28 277 LEU A CA 1
ATOM 2175 C C . LEU A 1 277 ? -11.214 2.980 12.976 1.00 33.28 277 LEU A C 1
ATOM 2177 O O . LEU A 1 277 ? -12.076 2.158 12.708 1.00 33.28 277 LEU A O 1
ATOM 2181 N N . ARG A 1 278 ? -11.219 4.184 12.342 1.00 30.73 278 ARG A N 1
ATOM 2182 C CA . ARG A 1 278 ? -12.016 4.590 11.121 1.00 30.73 278 ARG A CA 1
ATOM 2183 C C . ARG A 1 278 ? -11.296 5.112 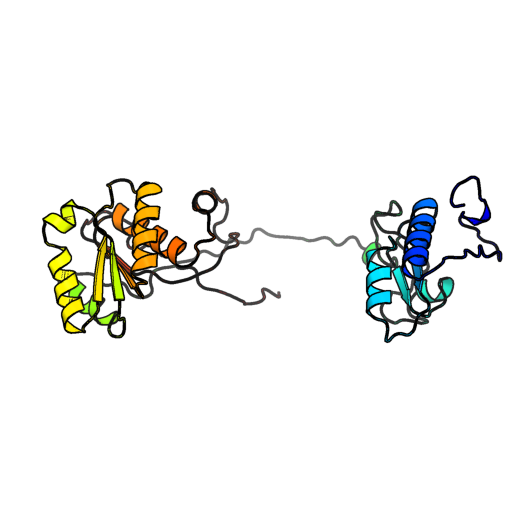9.839 1.00 30.73 278 ARG A C 1
ATOM 2185 O O . ARG A 1 278 ? -10.594 6.118 9.936 1.00 30.73 278 ARG A O 1
ATOM 2192 N N . HIS A 1 279 ? -11.473 4.456 8.678 1.00 30.52 279 HIS A N 1
ATOM 2193 C CA . HIS A 1 279 ? -10.789 4.696 7.383 1.00 30.52 279 HIS A CA 1
ATOM 2194 C C . HIS A 1 279 ? -10.935 6.145 6.904 1.00 30.52 279 HIS A C 1
ATOM 2196 O O . HIS A 1 279 ? -12.055 6.631 6.842 1.00 30.52 279 HIS A O 1
ATOM 2202 N N . ASP A 1 280 ? -9.826 6.790 6.532 1.00 25.41 280 ASP A N 1
ATOM 2203 C CA . ASP A 1 280 ? -9.837 7.974 5.667 1.00 25.41 280 ASP A CA 1
ATOM 2204 C C . ASP A 1 280 ? -8.991 7.632 4.444 1.00 25.41 280 ASP A C 1
ATOM 2206 O O . ASP A 1 280 ? -7.764 7.612 4.495 1.00 25.41 280 ASP A O 1
ATOM 2210 N N . THR A 1 281 ? -9.661 7.280 3.351 1.00 27.02 281 THR A N 1
ATOM 2211 C CA . THR A 1 281 ? -9.129 7.479 2.000 1.00 27.02 281 THR A CA 1
ATOM 2212 C C . THR A 1 281 ? -9.505 8.897 1.598 1.00 27.02 281 THR A C 1
ATOM 2214 O O . THR A 1 281 ? -10.430 9.111 0.820 1.00 27.02 281 THR A O 1
ATOM 2217 N N . GLN A 1 282 ? -8.813 9.883 2.158 1.00 27.05 282 GLN A N 1
ATOM 2218 C CA . GLN A 1 282 ? -8.669 11.157 1.474 1.00 27.05 282 GLN A CA 1
ATOM 2219 C C . GLN A 1 282 ? -7.207 11.297 1.097 1.00 27.05 282 GLN A C 1
ATOM 2221 O O . GLN A 1 282 ? -6.327 11.408 1.948 1.00 27.05 282 GLN A O 1
ATOM 2226 N N . ASN A 1 283 ? -6.983 11.214 -0.214 1.00 27.31 283 ASN A N 1
ATOM 2227 C CA . ASN A 1 283 ? -5.757 11.606 -0.879 1.00 27.31 283 ASN A CA 1
ATOM 2228 C C . ASN A 1 283 ? -5.273 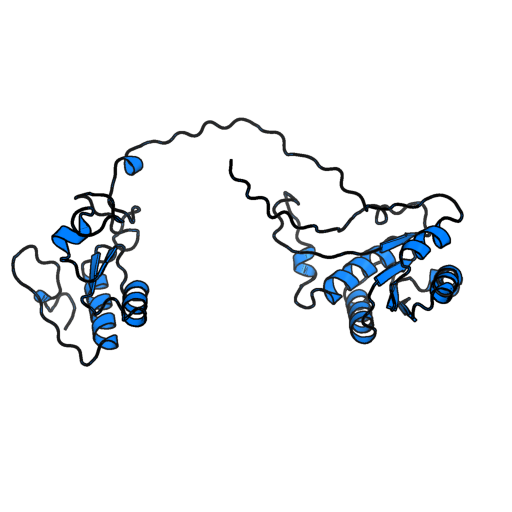12.927 -0.287 1.00 27.31 283 ASN A C 1
ATOM 2230 O O . ASN A 1 283 ? -5.870 13.976 -0.529 1.00 27.31 283 ASN A O 1
ATOM 2234 N N . CYS A 1 284 ? -4.171 12.874 0.454 1.00 26.20 284 CYS A N 1
ATOM 2235 C CA . CYS A 1 284 ? -3.393 14.057 0.772 1.00 26.20 284 CYS A CA 1
ATOM 2236 C C . CYS A 1 284 ? -2.617 14.440 -0.499 1.00 26.20 284 CYS A C 1
ATOM 2238 O O . CYS A 1 284 ? -1.429 14.165 -0.639 1.00 26.20 284 CYS A O 1
ATOM 2240 N N . HIS A 1 285 ? -3.336 14.992 -1.476 1.00 27.72 285 HIS A N 1
ATOM 2241 C CA . HIS A 1 285 ? -2.761 15.803 -2.537 1.00 27.72 285 HIS A CA 1
ATOM 2242 C C . HIS A 1 285 ? -3.039 17.264 -2.197 1.00 27.72 285 HIS A C 1
ATOM 2244 O O . HIS A 1 285 ? -4.083 17.798 -2.573 1.00 27.72 285 HIS A O 1
ATOM 2250 N N . ARG A 1 286 ? -2.108 17.876 -1.463 1.00 30.11 286 ARG A N 1
ATOM 2251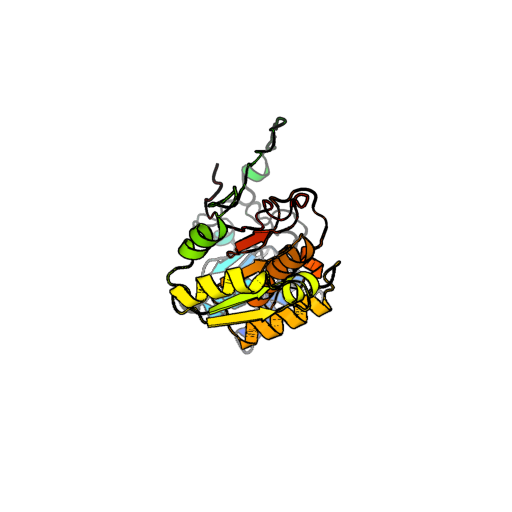 C CA . ARG A 1 286 ? -1.441 19.157 -1.754 1.00 30.11 286 ARG A CA 1
ATOM 2252 C C . ARG A 1 286 ? -0.562 19.552 -0.578 1.00 30.11 286 ARG A C 1
ATOM 2254 O O . ARG A 1 286 ? -1.056 19.490 0.566 1.00 30.11 286 ARG A O 1
#